Protein AF-A0AAF3J3Y9-F1 (afdb_monomer_lite)

Secondary structure (DSSP, 8-state):
-----HHHHHHHHHHHHHHS-PPPPB-----EEEEEEEEEHHHIIIIIHHHHHHHHHHHTT----SSPPGGGTTPPPP--EEEEEEE-TTSEEEEEEEETTEEEEEEEEEEE-TTS-EEEEETTTEEEEEEEEEEEEPTTSS-EEEEEEEESSSSSTT-SEEEEES-STTHHHHHHHHHHTT-S-SSS-EEE---GGG----S-----PPP-------------------

Sequence (230 aa):
MSNIDPKTATALGSLTEFFNACPSPQYTDISGSWAIIFSSRQLLQTLFQDIDETVDRLMAKQFLSSRKTLGSLFREEARVECATIQVSNDGSFELSYLGDGGPKSIIGRVNVNRDETMTWEFAPTVRTEFTVIYTSQVAEATRRDVVILAQTDSFPKCENVLVLARTRTLYETIYAQLAQSGHNTASNPILSIECQMLLGPNPTQNPIAPNAMGAPMNSPMINPIIRPMP

Structure (mmCIF, N/CA/C/O backbone):
data_AF-A0AAF3J3Y9-F1
#
_entry.id   AF-A0AAF3J3Y9-F1
#
loop_
_atom_site.group_PDB
_atom_site.id
_atom_site.type_symbol
_atom_site.label_atom_id
_atom_site.label_alt_id
_atom_site.label_comp_id
_atom_site.label_asym_id
_atom_site.label_entity_id
_atom_site.label_seq_id
_atom_site.pdbx_PDB_ins_code
_atom_site.Cartn_x
_atom_site.Cartn_y
_atom_site.Cartn_z
_atom_site.occupancy
_atom_site.B_iso_or_equiv
_atom_site.auth_seq_id
_atom_site.auth_comp_id
_atom_site.auth_asym_id
_atom_site.auth_atom_id
_atom_site.pdbx_PDB_model_num
ATOM 1 N N . MET A 1 1 ? -13.633 8.578 -43.772 1.00 39.66 1 MET A N 1
ATOM 2 C CA . MET A 1 1 ? -12.547 8.028 -42.935 1.00 39.66 1 MET A CA 1
ATOM 3 C C . MET A 1 1 ? -11.705 9.199 -42.465 1.00 39.66 1 MET A C 1
ATOM 5 O O . MET A 1 1 ? -11.033 9.815 -43.279 1.00 39.66 1 MET A O 1
ATOM 9 N N . SER A 1 2 ? -11.867 9.598 -41.207 1.00 45.19 2 SER A N 1
ATOM 10 C CA . SER A 1 2 ? -11.205 10.764 -40.615 1.00 45.19 2 SER A CA 1
ATOM 11 C C . SER A 1 2 ? -9.737 10.423 -40.366 1.00 45.19 2 SER A C 1
ATOM 13 O O . SER A 1 2 ? -9.440 9.545 -39.561 1.00 45.19 2 SER A O 1
ATOM 15 N N . ASN A 1 3 ? -8.836 11.074 -41.098 1.00 52.72 3 ASN A N 1
ATOM 16 C CA . ASN A 1 3 ? -7.397 10.889 -40.958 1.00 52.72 3 ASN A CA 1
ATOM 17 C C . ASN A 1 3 ? -6.953 11.673 -39.714 1.00 52.72 3 ASN A C 1
ATOM 19 O O . ASN A 1 3 ? -6.978 12.904 -39.722 1.00 52.72 3 ASN A O 1
ATOM 23 N N . ILE A 1 4 ? -6.680 10.969 -38.616 1.00 64.38 4 ILE A N 1
ATOM 24 C CA . ILE A 1 4 ? -6.221 11.578 -37.363 1.00 64.38 4 ILE A CA 1
ATOM 25 C C . ILE A 1 4 ? -4.825 12.158 -37.619 1.00 64.38 4 ILE A C 1
ATOM 27 O O . ILE A 1 4 ? -3.957 11.459 -38.140 1.00 64.38 4 ILE A O 1
ATOM 31 N N . ASP A 1 5 ? -4.618 13.434 -37.281 1.00 78.06 5 ASP A N 1
ATOM 32 C CA . ASP A 1 5 ? -3.315 14.090 -37.424 1.00 78.06 5 ASP A CA 1
ATOM 33 C C . ASP A 1 5 ? -2.247 13.328 -36.616 1.00 78.06 5 ASP A C 1
ATOM 35 O O . ASP A 1 5 ? -2.520 12.913 -35.484 1.00 78.06 5 ASP A O 1
ATOM 39 N N . PRO A 1 6 ? -1.031 13.132 -37.151 1.00 71.00 6 PRO A N 1
ATOM 40 C CA . PRO A 1 6 ? 0.019 12.369 -36.486 1.00 71.00 6 PRO A CA 1
ATOM 41 C C . PRO A 1 6 ? 0.362 12.878 -35.079 1.00 71.00 6 PRO A C 1
ATOM 43 O O . PRO A 1 6 ? 0.685 12.066 -34.221 1.00 71.00 6 PRO A O 1
ATOM 46 N N . LYS A 1 7 ? 0.227 14.178 -34.776 1.00 70.31 7 LYS A N 1
ATOM 47 C CA . LYS A 1 7 ? 0.432 14.691 -33.408 1.00 70.31 7 LYS A CA 1
ATOM 48 C C . LYS A 1 7 ? -0.689 14.268 -32.471 1.00 70.31 7 LYS A C 1
ATOM 50 O O . LYS A 1 7 ? -0.431 13.966 -31.310 1.00 70.31 7 LYS A O 1
ATOM 55 N N . THR A 1 8 ? -1.923 14.230 -32.966 1.00 70.94 8 THR A N 1
ATOM 56 C CA . THR A 1 8 ? -3.077 13.725 -32.215 1.00 70.94 8 THR A CA 1
ATOM 57 C C . THR A 1 8 ? -2.968 12.219 -32.007 1.00 70.94 8 THR A C 1
ATOM 59 O O . THR A 1 8 ? -3.263 11.751 -30.916 1.00 70.94 8 THR A O 1
ATOM 62 N N . ALA A 1 9 ? -2.482 11.468 -32.997 1.00 67.38 9 ALA A N 1
ATOM 63 C CA . ALA A 1 9 ? -2.214 10.039 -32.857 1.00 67.38 9 ALA A CA 1
ATOM 64 C C . ALA A 1 9 ? -1.112 9.761 -31.819 1.00 67.38 9 ALA A C 1
ATOM 66 O O . ALA A 1 9 ? -1.290 8.889 -30.975 1.00 67.38 9 ALA A O 1
ATOM 67 N N . THR A 1 10 ? -0.025 10.541 -31.814 1.00 66.31 10 THR A N 1
ATOM 68 C CA . THR A 1 10 ? 1.034 10.428 -30.797 1.00 66.31 10 THR A CA 1
ATOM 69 C C . THR A 1 10 ? 0.543 10.843 -29.413 1.00 66.31 10 THR A C 1
ATOM 71 O O . THR A 1 10 ? 0.800 10.136 -28.448 1.00 66.31 10 THR A O 1
ATOM 74 N N . ALA A 1 11 ? -0.210 11.940 -29.295 1.00 67.50 11 ALA A N 1
ATOM 75 C CA . ALA A 1 11 ? -0.771 12.376 -28.016 1.00 67.50 11 ALA A CA 1
ATOM 76 C C . ALA A 1 11 ? -1.778 11.362 -27.457 1.00 67.50 11 ALA A C 1
ATOM 78 O O . ALA A 1 11 ? -1.750 11.071 -26.266 1.00 67.50 11 ALA A O 1
ATOM 79 N N . LEU A 1 12 ? -2.634 10.793 -28.314 1.00 63.31 12 LEU A N 1
ATOM 80 C CA . LEU A 1 12 ? -3.541 9.708 -27.946 1.00 63.31 12 LEU A CA 1
ATOM 81 C C . LEU A 1 12 ? -2.763 8.455 -27.548 1.00 63.31 12 LEU A C 1
ATOM 83 O O . LEU A 1 12 ? -3.120 7.862 -26.543 1.00 63.31 12 LEU A O 1
ATOM 87 N N . GLY A 1 13 ? -1.691 8.117 -28.272 1.00 58.88 13 GLY A N 1
ATOM 88 C CA . GLY A 1 13 ? -0.759 7.036 -27.949 1.00 58.88 13 GLY A CA 1
ATOM 89 C C . GLY A 1 13 ? -0.153 7.187 -26.554 1.00 58.88 13 GLY A C 1
ATOM 90 O O . GLY A 1 13 ? -0.303 6.292 -25.727 1.00 58.88 13 GLY A O 1
ATOM 91 N N . SER A 1 14 ? 0.419 8.355 -26.252 1.00 58.06 14 SER A N 1
ATOM 92 C CA . SER A 1 14 ? 0.983 8.676 -24.935 1.00 58.06 14 SER A CA 1
ATOM 93 C C . SER A 1 14 ? -0.076 8.731 -23.830 1.00 58.06 14 SER A C 1
ATOM 95 O O . SER A 1 14 ? 0.198 8.320 -22.709 1.00 58.06 14 SER A O 1
ATOM 97 N N . LEU A 1 15 ? -1.299 9.184 -24.130 1.00 56.44 15 LEU A N 1
ATOM 98 C CA . LEU A 1 15 ? -2.434 9.087 -23.206 1.00 56.44 15 LEU A CA 1
ATOM 99 C C . LEU A 1 15 ? -2.804 7.623 -22.949 1.00 56.44 15 LEU A C 1
ATOM 101 O O . LEU A 1 15 ? -2.985 7.246 -21.800 1.00 56.44 15 LEU A O 1
ATOM 105 N N . THR A 1 16 ? -2.874 6.770 -23.974 1.00 55.38 16 THR A N 1
ATOM 106 C CA . THR A 1 16 ? -3.128 5.333 -23.784 1.00 55.38 16 THR A CA 1
ATOM 107 C C . THR A 1 16 ? -2.010 4.622 -23.029 1.00 55.38 16 THR A C 1
ATOM 109 O O . THR A 1 16 ? -2.319 3.746 -22.229 1.00 55.38 16 THR A O 1
ATOM 112 N N . GLU A 1 17 ? -0.746 4.993 -23.226 1.00 53.66 17 GLU A N 1
ATOM 113 C CA . GLU A 1 17 ? 0.382 4.483 -22.433 1.00 53.66 17 GLU A CA 1
ATOM 114 C C . GLU A 1 17 ? 0.300 4.963 -20.978 1.00 53.66 17 GLU A C 1
ATOM 116 O O . GLU A 1 17 ? 0.482 4.166 -20.063 1.00 53.66 17 GLU A O 1
ATOM 121 N N . PHE A 1 18 ? -0.092 6.221 -20.752 1.00 55.41 18 PHE A N 1
ATOM 122 C CA . PHE A 1 18 ? -0.384 6.766 -19.423 1.00 55.41 18 PHE A CA 1
ATOM 123 C C . PHE A 1 18 ? -1.568 6.052 -18.740 1.00 55.41 18 PHE A C 1
ATOM 125 O O . PHE A 1 18 ? -1.558 5.847 -17.529 1.00 55.41 18 PHE A O 1
ATOM 132 N N . PHE A 1 19 ? -2.581 5.626 -19.504 1.00 54.06 19 PHE A N 1
ATOM 133 C CA . PHE A 1 19 ? -3.744 4.899 -18.983 1.00 54.06 19 PHE A CA 1
ATOM 134 C C . PHE A 1 19 ? -3.509 3.391 -18.781 1.00 54.06 19 PHE A C 1
ATOM 136 O O . PHE A 1 19 ? -4.213 2.787 -17.971 1.00 54.06 19 PHE A O 1
ATOM 143 N N . ASN A 1 20 ? -2.542 2.781 -19.478 1.00 51.47 20 ASN A N 1
ATOM 144 C CA . ASN A 1 20 ? -2.280 1.331 -19.474 1.00 51.47 20 ASN A CA 1
ATOM 145 C C . ASN A 1 20 ? -0.899 0.956 -18.894 1.00 51.47 20 ASN A C 1
ATOM 147 O O . ASN A 1 20 ? -0.316 -0.049 -19.289 1.00 51.47 20 ASN A O 1
ATOM 151 N N . ALA A 1 21 ? -0.370 1.745 -17.957 1.00 59.44 21 ALA A N 1
ATOM 152 C CA . ALA A 1 21 ? 1.002 1.605 -17.457 1.00 59.44 21 ALA A CA 1
ATOM 153 C C . ALA A 1 21 ? 1.237 0.461 -16.448 1.00 59.44 21 ALA A C 1
ATOM 155 O O . ALA A 1 21 ? 2.376 0.236 -16.042 1.00 59.44 21 ALA A O 1
ATOM 156 N N . CYS A 1 22 ? 0.199 -0.264 -16.012 1.00 71.44 22 CYS A N 1
ATOM 157 C CA . CYS A 1 22 ? 0.416 -1.398 -15.116 1.00 71.44 22 CYS A CA 1
ATOM 158 C C . CYS A 1 22 ? 1.147 -2.521 -15.868 1.00 71.44 22 CYS A C 1
ATOM 160 O O . CYS A 1 22 ? 0.620 -3.001 -16.877 1.00 71.44 22 CYS A O 1
ATOM 162 N N . PRO A 1 23 ? 2.319 -2.987 -15.396 1.00 73.31 23 PRO A N 1
ATOM 163 C CA . PRO A 1 23 ? 2.916 -4.197 -15.942 1.00 73.31 23 PRO A CA 1
ATOM 164 C C . PRO A 1 23 ? 1.954 -5.376 -15.746 1.00 73.31 23 PRO A C 1
ATOM 166 O O . PRO A 1 23 ? 1.069 -5.331 -14.887 1.00 73.31 23 PRO A O 1
ATOM 169 N N . SER A 1 24 ? 2.120 -6.429 -16.556 1.00 75.38 24 SER A N 1
ATOM 170 C CA . SER A 1 24 ? 1.320 -7.649 -16.407 1.00 75.38 24 SER A CA 1
ATOM 171 C C . SER A 1 24 ? 1.364 -8.098 -14.946 1.00 75.38 24 SER A C 1
ATOM 173 O O . SER A 1 24 ? 2.476 -8.227 -14.423 1.00 75.38 24 SER A O 1
ATOM 175 N N . PRO A 1 25 ? 0.205 -8.337 -14.305 1.00 72.94 25 PRO A N 1
ATOM 176 C CA . PRO A 1 25 ? 0.167 -8.830 -12.944 1.00 72.94 25 PRO A CA 1
ATOM 177 C C . PRO A 1 25 ? 1.059 -10.056 -12.804 1.00 72.94 25 PRO A C 1
ATOM 179 O O . PRO A 1 25 ? 1.062 -10.924 -13.679 1.00 72.94 25 PRO A O 1
ATOM 182 N N . GLN A 1 26 ? 1.849 -10.085 -11.739 1.00 73.75 26 GLN A N 1
ATOM 183 C CA . GLN A 1 26 ? 2.607 -11.262 -11.354 1.00 73.75 26 GLN A CA 1
ATOM 184 C C . GLN A 1 26 ? 2.157 -11.654 -9.958 1.00 73.75 26 GLN A C 1
ATOM 186 O O . GLN A 1 26 ? 2.280 -10.868 -9.018 1.00 73.75 26 GLN A O 1
ATOM 191 N N . TYR A 1 27 ? 1.653 -12.872 -9.789 1.00 74.94 27 TYR A N 1
ATOM 192 C CA . TYR A 1 27 ? 1.431 -13.370 -8.440 1.00 74.94 27 TYR A CA 1
ATOM 193 C C . TYR A 1 27 ? 2.742 -13.822 -7.789 1.00 74.94 27 TYR A C 1
ATOM 195 O O . TYR A 1 27 ? 3.567 -14.545 -8.355 1.00 74.94 27 TYR A O 1
ATOM 203 N N . THR A 1 28 ? 2.917 -13.418 -6.536 1.00 79.88 28 THR A N 1
ATOM 204 C CA . THR A 1 28 ? 4.032 -13.824 -5.695 1.00 79.88 28 THR A CA 1
ATOM 205 C C . THR A 1 28 ? 3.497 -14.092 -4.296 1.00 79.88 28 THR A C 1
ATOM 207 O O . THR A 1 28 ? 2.824 -13.243 -3.725 1.00 79.88 28 THR A O 1
ATOM 210 N N . ASP A 1 29 ? 3.772 -15.275 -3.736 1.00 83.38 29 ASP A N 1
ATOM 211 C CA . ASP A 1 29 ? 3.548 -15.522 -2.307 1.00 83.38 29 ASP A CA 1
ATOM 212 C C . ASP A 1 29 ? 4.248 -14.448 -1.444 1.00 83.38 29 ASP A C 1
ATOM 214 O O . ASP A 1 29 ? 5.477 -14.298 -1.479 1.00 83.38 29 ASP A O 1
ATOM 218 N N . ILE A 1 30 ? 3.434 -13.695 -0.704 1.00 87.94 30 ILE A N 1
ATOM 219 C CA . ILE A 1 30 ? 3.832 -12.632 0.227 1.00 87.94 30 ILE A CA 1
ATOM 220 C C . ILE A 1 30 ? 3.673 -13.055 1.695 1.00 87.94 30 ILE A C 1
ATOM 222 O O . ILE A 1 30 ? 3.726 -12.206 2.581 1.00 87.94 30 ILE A O 1
ATOM 226 N N . SER A 1 31 ? 3.485 -14.343 1.987 1.00 91.62 31 SER A N 1
ATOM 227 C CA . SER A 1 31 ? 3.429 -14.849 3.360 1.00 91.62 31 SER A CA 1
ATOM 228 C C . SER A 1 31 ? 4.697 -14.506 4.156 1.00 91.62 31 SER A C 1
ATOM 230 O O . SER A 1 31 ? 5.809 -14.440 3.624 1.00 91.62 31 SER A O 1
ATOM 232 N N . GLY A 1 32 ? 4.547 -14.290 5.461 1.00 91.81 32 GLY A N 1
ATOM 233 C CA . GLY A 1 32 ? 5.622 -13.939 6.389 1.00 91.81 32 GLY A CA 1
ATOM 234 C C . GLY A 1 32 ? 5.647 -12.466 6.801 1.00 91.81 32 GLY A C 1
ATOM 235 O O . GLY A 1 32 ? 4.708 -11.709 6.565 1.00 91.81 32 GLY A O 1
ATOM 236 N N . SER A 1 33 ? 6.734 -12.081 7.469 1.00 92.50 33 SER A N 1
ATOM 237 C CA . SER A 1 33 ? 6.935 -10.735 8.010 1.00 92.50 33 SER A CA 1
ATOM 238 C C . SER A 1 33 ? 7.741 -9.866 7.050 1.00 92.50 33 SER A C 1
ATOM 240 O O . SER A 1 33 ? 8.809 -10.269 6.581 1.00 92.50 33 SER A O 1
ATOM 242 N N . TRP A 1 34 ? 7.250 -8.654 6.819 1.00 93.25 34 TRP A N 1
ATOM 243 C CA . TRP A 1 34 ? 7.832 -7.658 5.931 1.00 93.25 34 TRP A CA 1
ATOM 244 C C . TRP A 1 34 ? 7.928 -6.315 6.643 1.00 93.25 34 TRP A C 1
ATOM 246 O O . TRP A 1 34 ? 6.997 -5.907 7.332 1.00 93.25 34 TRP A O 1
ATOM 256 N N . ALA A 1 35 ? 9.034 -5.606 6.450 1.00 93.00 35 ALA A N 1
ATOM 257 C CA . ALA A 1 35 ? 9.112 -4.184 6.743 1.00 93.00 35 ALA A CA 1
ATOM 258 C C . ALA A 1 35 ? 8.615 -3.401 5.526 1.00 93.00 35 ALA A C 1
ATOM 260 O O . ALA A 1 35 ? 8.988 -3.719 4.394 1.00 93.00 35 ALA A O 1
ATOM 261 N N . ILE A 1 36 ? 7.815 -2.364 5.755 1.00 94.31 36 ILE A N 1
ATOM 262 C CA . ILE A 1 36 ? 7.510 -1.385 4.717 1.00 94.31 36 ILE A CA 1
ATOM 263 C C . ILE A 1 36 ? 8.618 -0.343 4.757 1.00 94.31 36 ILE A C 1
ATOM 265 O O . ILE A 1 36 ? 8.794 0.337 5.765 1.00 94.31 36 ILE A O 1
ATOM 269 N N . ILE A 1 37 ? 9.392 -0.252 3.681 1.00 92.38 37 ILE A N 1
ATOM 270 C CA . ILE A 1 37 ? 10.584 0.607 3.644 1.00 92.38 37 ILE A CA 1
ATOM 271 C C . ILE A 1 37 ? 10.401 1.845 2.773 1.00 92.38 37 ILE A C 1
ATOM 273 O O . ILE A 1 37 ? 11.054 2.857 3.010 1.00 92.38 37 ILE A O 1
ATOM 277 N N . PHE A 1 38 ? 9.496 1.781 1.799 1.00 93.81 38 PHE A N 1
ATOM 278 C CA . PHE A 1 38 ? 9.157 2.903 0.940 1.00 93.81 38 PHE A CA 1
ATOM 279 C C . PHE A 1 38 ? 7.677 2.886 0.577 1.00 93.81 38 PHE A C 1
ATOM 281 O O . PHE A 1 38 ? 7.066 1.820 0.468 1.00 93.81 38 PHE A O 1
ATOM 288 N N . SER A 1 39 ? 7.131 4.073 0.337 1.00 95.50 39 SER A N 1
ATOM 289 C CA . SER A 1 39 ? 5.764 4.267 -0.137 1.00 95.50 39 SER A CA 1
ATOM 290 C C . SER A 1 39 ? 5.672 5.525 -0.998 1.00 95.50 39 SER A C 1
ATOM 292 O O . SER A 1 39 ? 6.391 6.497 -0.757 1.00 95.50 39 SER A O 1
ATOM 294 N N . SER A 1 40 ? 4.786 5.532 -1.992 1.00 95.25 40 SER A N 1
ATOM 295 C CA . SER A 1 40 ? 4.426 6.763 -2.705 1.00 95.25 40 SER A CA 1
ATOM 296 C C . SER A 1 40 ? 3.727 7.749 -1.766 1.00 95.25 40 SER A C 1
ATOM 298 O O . SER A 1 40 ? 2.863 7.358 -0.975 1.00 95.25 40 SER A O 1
ATOM 300 N N . ARG A 1 41 ? 4.027 9.046 -1.898 1.00 94.06 41 ARG A N 1
ATOM 301 C CA . ARG A 1 41 ? 3.356 10.128 -1.153 1.00 94.06 41 ARG A CA 1
ATOM 302 C C . ARG A 1 41 ? 1.832 10.009 -1.177 1.00 94.06 41 ARG A C 1
ATOM 304 O O . ARG A 1 41 ? 1.195 10.069 -0.129 1.00 94.06 41 ARG A O 1
ATOM 311 N N . GLN A 1 42 ? 1.238 9.825 -2.355 1.00 92.56 42 GLN A N 1
ATOM 312 C CA . GLN A 1 42 ? -0.218 9.736 -2.486 1.00 92.56 42 GLN A CA 1
ATOM 313 C C . GLN A 1 42 ? -0.792 8.524 -1.744 1.00 92.56 42 GLN A C 1
ATOM 315 O O . GLN A 1 42 ? -1.890 8.612 -1.197 1.00 92.56 42 GLN A O 1
ATOM 320 N N . LEU A 1 43 ? -0.056 7.410 -1.661 1.00 93.56 43 LEU A N 1
ATOM 321 C CA . LEU A 1 43 ? -0.483 6.240 -0.892 1.00 93.56 43 LEU A CA 1
ATOM 322 C C . LEU A 1 43 ? -0.504 6.543 0.615 1.00 93.56 43 LEU A C 1
ATOM 324 O O . LEU A 1 43 ? -1.425 6.119 1.312 1.00 93.56 43 LEU A O 1
ATOM 328 N N . LEU A 1 44 ? 0.459 7.331 1.109 1.00 94.06 44 LEU A N 1
ATOM 329 C CA . LEU A 1 44 ? 0.457 7.820 2.494 1.00 94.06 44 LEU A CA 1
ATOM 330 C C . LEU A 1 44 ? -0.687 8.811 2.766 1.00 94.06 44 LEU A C 1
ATOM 332 O O . LEU A 1 44 ? -1.289 8.772 3.835 1.00 94.06 44 LEU A O 1
ATOM 336 N N . GLN A 1 45 ? -1.013 9.678 1.804 1.00 91.50 45 GLN A N 1
ATOM 337 C CA . GLN A 1 45 ? -2.103 10.662 1.913 1.00 91.50 45 GLN A CA 1
ATOM 338 C C . GLN A 1 45 ? -3.503 10.051 1.799 1.00 91.50 45 GLN A C 1
ATOM 340 O O . GLN A 1 45 ? -4.474 10.668 2.225 1.00 91.50 45 GLN A O 1
ATOM 345 N N . THR A 1 46 ? -3.624 8.865 1.202 1.00 90.19 46 THR A N 1
ATOM 346 C CA . THR A 1 46 ? -4.918 8.223 0.941 1.00 90.19 46 THR A CA 1
ATOM 347 C C . THR A 1 46 ? -5.093 6.975 1.795 1.00 90.19 46 THR A C 1
ATOM 349 O O . THR A 1 46 ? -5.779 7.020 2.811 1.00 90.19 46 THR A O 1
ATOM 352 N N . LEU A 1 47 ? -4.448 5.867 1.425 1.00 92.00 47 LEU A N 1
ATOM 353 C CA . LEU A 1 47 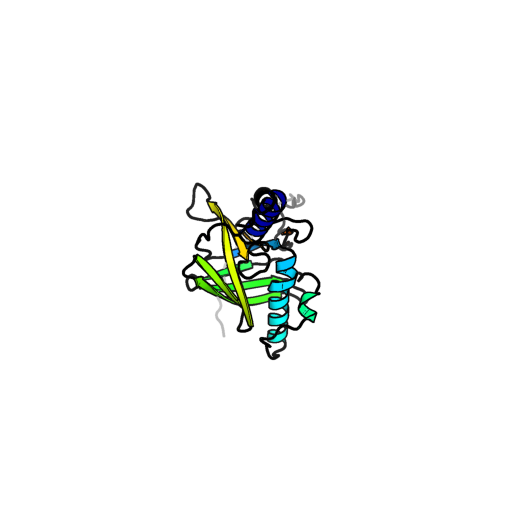? -4.618 4.575 2.082 1.00 92.00 47 LEU A CA 1
ATOM 354 C C . LEU A 1 47 ? -4.207 4.618 3.557 1.00 92.00 47 LEU A C 1
ATOM 356 O O . LEU A 1 47 ? -4.975 4.179 4.408 1.00 92.00 47 LEU A O 1
ATOM 360 N N . PHE A 1 48 ? -3.022 5.146 3.877 1.00 93.06 48 PHE A N 1
ATOM 361 C CA . PHE A 1 48 ? -2.576 5.180 5.273 1.00 93.06 48 PHE A CA 1
ATOM 362 C C . PHE A 1 48 ? -3.377 6.167 6.118 1.00 93.06 48 PHE A C 1
ATOM 364 O O . PHE A 1 48 ? -3.668 5.843 7.259 1.00 93.06 48 PHE A O 1
ATOM 371 N N . GLN A 1 49 ? -3.807 7.307 5.569 1.00 90.25 49 GLN A N 1
ATOM 372 C CA . GLN A 1 49 ? -4.746 8.208 6.253 1.00 90.25 49 GLN A CA 1
ATOM 373 C C . GLN A 1 49 ? -6.085 7.518 6.560 1.00 90.25 49 GLN A C 1
ATOM 375 O O . GLN A 1 49 ? -6.613 7.649 7.664 1.00 90.25 49 GLN A O 1
ATOM 380 N N . ASP A 1 50 ? -6.623 6.745 5.612 1.00 88.81 50 ASP A N 1
ATOM 381 C CA . ASP A 1 50 ? -7.859 5.982 5.819 1.00 88.81 50 ASP A CA 1
ATOM 382 C C . ASP A 1 50 ? -7.680 4.895 6.895 1.00 88.81 50 ASP A C 1
ATOM 384 O O . ASP A 1 50 ? -8.576 4.674 7.717 1.00 88.81 50 ASP A O 1
ATOM 388 N N . ILE A 1 51 ? -6.525 4.221 6.910 1.00 92.19 51 ILE A N 1
ATOM 389 C CA . ILE A 1 51 ? -6.164 3.247 7.948 1.00 92.19 51 ILE A CA 1
ATOM 390 C C . ILE A 1 51 ? -6.045 3.941 9.307 1.00 92.19 51 ILE A C 1
ATOM 392 O O . ILE A 1 51 ? -6.619 3.456 10.279 1.00 92.19 51 ILE A O 1
ATOM 396 N N . ASP A 1 52 ? -5.370 5.086 9.365 1.00 91.00 52 ASP A N 1
ATOM 397 C CA . ASP A 1 52 ? -5.133 5.843 10.590 1.00 91.00 52 ASP A CA 1
ATOM 398 C C . ASP A 1 52 ? -6.442 6.307 11.234 1.00 91.00 52 ASP A C 1
ATOM 400 O O . ASP A 1 52 ? -6.711 6.017 12.401 1.00 91.00 52 ASP A O 1
ATOM 404 N N . GLU A 1 53 ? -7.329 6.904 10.433 1.00 88.75 53 GLU A N 1
ATOM 405 C CA . GLU A 1 53 ? -8.664 7.299 10.878 1.00 88.75 53 GLU A CA 1
ATOM 406 C C . GLU A 1 53 ? -9.496 6.084 11.322 1.00 88.75 53 GLU A C 1
ATOM 408 O O . GLU A 1 53 ? -10.260 6.164 12.290 1.00 88.75 53 GLU A O 1
ATOM 413 N N . THR A 1 54 ? -9.357 4.947 10.635 1.00 90.31 54 THR A N 1
ATOM 414 C CA . THR A 1 54 ? -10.050 3.707 11.007 1.00 90.31 54 THR A CA 1
ATOM 415 C C . THR A 1 54 ? -9.565 3.194 12.361 1.00 90.31 54 THR A C 1
ATOM 417 O O . THR A 1 54 ? -10.396 2.868 13.212 1.00 90.31 54 THR A O 1
ATOM 420 N N . VAL A 1 55 ? -8.251 3.158 12.594 1.00 91.31 55 VAL A N 1
ATOM 421 C CA . VAL A 1 55 ? -7.663 2.754 13.879 1.00 91.31 55 VAL A CA 1
ATOM 422 C C . VAL A 1 55 ? -8.128 3.688 14.993 1.00 91.31 55 VAL A C 1
ATOM 424 O O . VAL A 1 55 ? -8.641 3.208 16.004 1.00 91.31 55 VAL A O 1
ATOM 427 N N . ASP A 1 56 ? -8.054 5.004 14.796 1.00 89.69 56 ASP A N 1
ATOM 428 C CA . ASP A 1 56 ? -8.437 5.986 15.815 1.00 89.69 56 ASP A CA 1
ATOM 429 C C . ASP A 1 56 ? -9.918 5.876 16.192 1.00 89.69 56 ASP A C 1
ATOM 431 O O . ASP A 1 56 ? -10.277 5.868 17.375 1.00 89.69 56 ASP A O 1
ATOM 435 N N . ARG A 1 57 ? -10.801 5.714 15.199 1.00 89.62 57 ARG A N 1
ATOM 436 C CA . ARG A 1 57 ? -12.233 5.483 15.439 1.00 89.62 57 ARG A CA 1
ATOM 437 C C . ARG A 1 57 ? -12.477 4.173 16.181 1.00 89.62 57 ARG A C 1
ATOM 439 O O . ARG A 1 57 ? -13.293 4.155 17.102 1.00 89.62 57 ARG A O 1
ATOM 446 N N . LEU A 1 58 ? -11.782 3.094 15.815 1.00 89.81 58 LEU A N 1
ATOM 447 C CA . LEU A 1 58 ? -11.888 1.803 16.502 1.00 89.81 58 LEU A CA 1
ATOM 448 C C . LEU A 1 58 ? -11.432 1.908 17.963 1.00 89.81 58 LEU A C 1
ATOM 450 O O . LEU A 1 58 ? -12.145 1.448 18.858 1.00 89.81 58 LEU A O 1
ATOM 454 N N . MET A 1 59 ? -10.303 2.570 18.223 1.00 89.00 59 MET A N 1
ATOM 455 C CA . MET A 1 59 ? -9.794 2.812 19.577 1.00 89.00 59 MET A CA 1
ATOM 456 C C . MET A 1 59 ? -10.765 3.662 20.407 1.00 89.00 59 MET A C 1
ATOM 458 O O . MET A 1 59 ? -11.018 3.358 21.574 1.00 89.00 59 MET A O 1
ATOM 462 N N . ALA A 1 60 ? -11.378 4.674 19.791 1.00 90.75 60 ALA A N 1
ATOM 463 C CA . ALA A 1 60 ? -12.405 5.510 20.406 1.00 90.75 60 ALA A CA 1
ATOM 464 C C . ALA A 1 60 ? -13.794 4.839 20.494 1.00 90.75 60 ALA A C 1
ATOM 466 O O . ALA A 1 60 ? -14.738 5.462 20.984 1.00 90.75 60 ALA A O 1
ATOM 467 N N . LYS A 1 61 ? -13.942 3.585 20.034 1.00 90.62 61 LYS A N 1
ATOM 468 C CA . LYS A 1 61 ? -15.215 2.838 19.958 1.00 90.62 61 LYS A CA 1
ATOM 469 C C . LYS A 1 61 ? -16.307 3.581 19.179 1.00 90.62 61 LYS A C 1
ATOM 471 O O . LYS A 1 61 ? -17.491 3.505 19.508 1.00 90.62 61 LYS A O 1
ATOM 476 N N . GLN A 1 62 ? -15.905 4.318 18.153 1.00 87.75 62 GLN A N 1
ATOM 477 C CA . GLN A 1 62 ? -16.793 5.066 17.277 1.00 87.75 62 GLN A CA 1
ATOM 478 C C . GLN A 1 62 ? -17.257 4.218 16.092 1.00 87.75 62 GLN A C 1
ATOM 480 O O . GLN A 1 62 ? -16.637 3.229 15.707 1.00 87.75 62 GLN A O 1
ATOM 485 N N . PHE A 1 63 ? -18.365 4.639 15.486 1.00 83.50 63 PHE A N 1
ATOM 486 C CA . PHE A 1 63 ? -18.874 4.010 14.277 1.00 83.50 63 PHE A CA 1
ATOM 487 C C . PHE A 1 63 ? -17.933 4.254 13.088 1.00 83.50 63 PHE A C 1
ATOM 489 O O . PHE A 1 63 ? -17.510 5.387 12.821 1.00 83.50 63 PHE A O 1
ATOM 496 N N . LEU A 1 64 ? -17.659 3.184 12.342 1.00 82.94 64 LEU A N 1
ATOM 497 C CA . LEU A 1 64 ? -16.926 3.239 11.086 1.00 82.94 64 LEU A CA 1
ATOM 498 C C . LEU A 1 64 ? -17.896 3.530 9.938 1.00 82.94 64 LEU A C 1
ATOM 500 O O . LEU A 1 64 ? -18.755 2.716 9.606 1.00 82.94 64 LEU A O 1
ATOM 504 N N . SER A 1 65 ? -17.768 4.709 9.331 1.00 72.38 65 SER A N 1
ATOM 505 C CA . SER A 1 65 ? -18.529 5.063 8.131 1.00 72.38 65 SER A CA 1
ATOM 506 C C . SER A 1 65 ? -17.846 4.493 6.894 1.00 72.38 65 SER A C 1
ATOM 508 O O . SER A 1 65 ? -16.664 4.733 6.676 1.00 72.38 65 SER A O 1
ATOM 510 N N . SER A 1 66 ? -18.604 3.823 6.026 1.00 66.44 66 SER A N 1
ATOM 511 C CA . SER A 1 66 ? -18.126 3.393 4.702 1.00 66.44 66 SER A CA 1
ATOM 512 C C . SER A 1 66 ? -17.977 4.561 3.715 1.00 66.44 66 SER A C 1
ATOM 514 O O . SER A 1 66 ? -17.411 4.400 2.638 1.00 66.44 66 SER A O 1
ATOM 516 N N . ARG A 1 67 ? -18.543 5.735 4.033 1.00 65.12 67 ARG A N 1
ATOM 517 C CA . ARG A 1 67 ? -18.480 6.925 3.176 1.00 65.12 67 ARG A CA 1
ATOM 518 C C . ARG A 1 67 ? -17.313 7.809 3.591 1.00 65.12 67 ARG A C 1
ATOM 520 O O . ARG A 1 67 ? -17.318 8.336 4.705 1.00 65.12 67 ARG A O 1
ATOM 527 N N . LYS A 1 68 ? -16.377 8.007 2.660 1.00 62.38 68 LYS A N 1
ATOM 528 C CA . LYS A 1 68 ? -15.298 8.994 2.766 1.00 62.38 68 LYS A CA 1
ATOM 529 C C . LYS A 1 68 ? -15.881 10.405 2.726 1.00 62.38 68 LYS A C 1
ATOM 531 O O . LYS A 1 68 ? -16.835 10.673 1.993 1.00 62.38 68 LYS A O 1
ATOM 536 N N . THR A 1 69 ? -15.310 11.314 3.507 1.00 56.97 69 THR A N 1
ATOM 537 C CA . THR A 1 69 ? -15.644 12.740 3.416 1.00 56.97 69 THR A CA 1
ATOM 538 C C . THR A 1 69 ? -14.648 13.417 2.480 1.00 56.97 69 THR A C 1
ATOM 540 O O . THR A 1 69 ? -13.470 13.094 2.517 1.00 56.97 69 THR A O 1
ATOM 543 N N . LEU A 1 70 ? -15.086 14.366 1.645 1.00 56.84 70 LEU A N 1
ATOM 544 C CA . LEU A 1 70 ? -14.192 15.084 0.715 1.00 56.84 70 LEU A CA 1
ATOM 545 C C . LEU A 1 70 ? -13.023 15.788 1.433 1.00 56.84 70 LEU A C 1
ATOM 547 O O . LEU A 1 70 ? -11.972 15.994 0.840 1.00 56.84 70 LEU A O 1
ATOM 551 N N . GLY A 1 71 ? -13.188 16.118 2.719 1.00 54.25 71 GLY A N 1
ATOM 552 C CA . GLY A 1 71 ? -12.128 16.671 3.561 1.00 54.25 71 GLY A CA 1
ATOM 553 C C . GLY A 1 71 ? -10.988 15.696 3.882 1.00 54.25 71 GLY A C 1
ATOM 554 O O . GLY A 1 71 ? -9.939 16.156 4.319 1.00 54.25 71 GLY A O 1
ATOM 555 N N . SER A 1 72 ? -11.143 14.384 3.655 1.00 54.12 72 SER A N 1
ATOM 556 C CA . SER A 1 72 ? -10.025 13.434 3.761 1.00 54.12 72 SER A CA 1
ATOM 557 C C . SER A 1 72 ? -9.080 13.492 2.555 1.00 54.12 72 SER A C 1
ATOM 559 O O . SER A 1 72 ? -7.948 13.044 2.665 1.00 54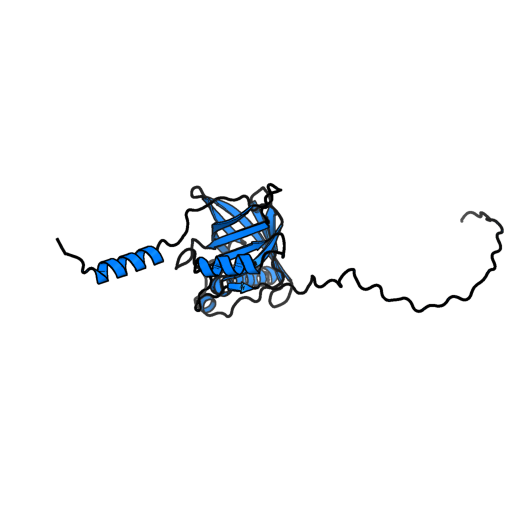.12 72 SER A O 1
ATOM 561 N N . LEU A 1 73 ? -9.501 14.092 1.431 1.00 55.47 73 LEU A N 1
ATOM 562 C CA . LEU A 1 73 ? -8.711 14.158 0.192 1.00 55.47 73 LEU A CA 1
ATOM 563 C C . LEU A 1 73 ? -7.621 15.242 0.197 1.00 55.47 73 LEU A C 1
ATOM 565 O O . LEU A 1 73 ? -6.747 15.221 -0.661 1.00 55.47 73 LEU A O 1
ATOM 569 N N . PHE A 1 74 ? -7.679 16.192 1.135 1.00 64.06 74 PHE A N 1
ATOM 570 C CA . PHE A 1 74 ? -6.735 17.315 1.239 1.00 64.06 74 PHE A CA 1
ATOM 571 C C . PHE A 1 74 ? -5.913 17.274 2.534 1.00 64.06 74 PHE A C 1
ATOM 573 O O . PHE A 1 74 ? -5.488 18.315 3.033 1.00 64.06 74 PHE A O 1
ATOM 580 N N . ARG A 1 75 ? -5.743 16.087 3.120 1.00 68.31 75 ARG A N 1
ATOM 581 C CA . ARG A 1 75 ? -4.972 15.916 4.353 1.00 68.31 75 ARG A CA 1
ATOM 582 C C . ARG A 1 75 ? -3.479 15.823 4.067 1.00 68.31 75 ARG A C 1
ATOM 584 O O . ARG A 1 75 ? -3.054 15.441 2.978 1.00 68.31 75 ARG A O 1
ATOM 591 N N . GLU A 1 76 ? -2.697 16.185 5.077 1.00 79.94 76 GLU A N 1
ATOM 592 C CA . GLU A 1 76 ? -1.262 15.924 5.086 1.00 79.94 76 GLU A CA 1
ATOM 593 C C . GLU A 1 76 ? -0.988 14.412 5.021 1.00 79.94 76 GLU A C 1
ATOM 595 O O . GLU A 1 76 ? -1.861 13.577 5.270 1.00 79.94 76 GLU A O 1
ATOM 600 N N . GLU A 1 77 ? 0.232 14.052 4.635 1.00 84.31 77 GLU A N 1
ATOM 601 C CA . GLU A 1 77 ? 0.681 12.659 4.604 1.00 84.31 77 GLU A CA 1
ATOM 602 C C . GLU A 1 77 ? 0.506 12.021 5.987 1.00 84.31 77 GLU A C 1
ATOM 604 O O . GLU A 1 77 ? 0.823 12.645 6.998 1.00 84.31 77 GLU A O 1
ATOM 609 N N . ALA A 1 78 ? -0.002 10.786 6.051 1.00 88.25 78 ALA A N 1
ATOM 610 C CA . ALA A 1 78 ? 0.005 10.059 7.315 1.00 88.25 78 ALA A CA 1
ATOM 611 C C . ALA A 1 78 ? 1.452 9.892 7.785 1.00 88.25 78 ALA A C 1
ATOM 613 O O . ALA A 1 78 ? 2.300 9.392 7.035 1.00 88.25 78 ALA A O 1
ATOM 614 N N . ARG A 1 79 ? 1.735 10.286 9.029 1.00 91.31 79 ARG A N 1
ATOM 615 C CA . ARG A 1 79 ? 3.027 10.003 9.641 1.00 91.31 79 ARG A CA 1
ATOM 616 C C . ARG A 1 79 ? 3.086 8.519 9.972 1.00 91.31 79 ARG A C 1
ATOM 618 O O . ARG A 1 79 ? 2.317 8.030 10.793 1.00 91.31 79 ARG A O 1
ATOM 625 N N . VAL A 1 80 ? 3.991 7.809 9.310 1.00 93.94 80 VAL A N 1
ATOM 626 C CA . VAL A 1 80 ? 4.154 6.361 9.440 1.00 93.94 80 VAL A CA 1
ATOM 627 C C . VAL A 1 80 ? 5.632 6.064 9.643 1.00 93.94 80 VAL A C 1
ATOM 629 O O . VAL A 1 80 ? 6.458 6.380 8.792 1.00 93.94 80 VAL A O 1
ATOM 632 N N . GLU A 1 81 ? 5.964 5.437 10.766 1.00 94.62 81 GLU A N 1
ATOM 633 C CA . GLU A 1 81 ? 7.318 5.008 11.119 1.00 94.62 81 GLU A CA 1
ATOM 634 C C . GLU A 1 81 ? 7.305 3.535 11.551 1.00 94.62 81 GLU A C 1
ATOM 636 O O . GLU A 1 81 ? 6.300 3.025 12.045 1.00 94.62 81 GLU A O 1
ATOM 641 N N . CYS A 1 82 ? 8.422 2.822 11.380 1.00 93.00 82 CYS A N 1
ATOM 642 C CA . CYS A 1 82 ? 8.559 1.413 11.786 1.00 93.00 82 CYS A CA 1
ATOM 643 C C . CYS A 1 82 ? 7.432 0.483 11.298 1.00 93.00 82 CYS A C 1
ATOM 645 O O . CYS A 1 82 ? 7.065 -0.459 12.000 1.00 93.00 82 CYS A O 1
ATOM 647 N N . ALA A 1 83 ? 6.897 0.729 10.100 1.00 95.62 83 ALA A N 1
ATOM 648 C CA . ALA A 1 83 ? 5.780 -0.048 9.592 1.00 95.62 83 ALA A CA 1
ATOM 649 C C . ALA A 1 83 ? 6.184 -1.476 9.200 1.00 95.62 83 ALA A C 1
ATOM 651 O O . ALA A 1 83 ? 7.174 -1.703 8.496 1.00 95.62 83 ALA A O 1
ATOM 652 N N . THR A 1 84 ? 5.384 -2.444 9.630 1.00 95.62 84 THR A N 1
ATOM 653 C CA . THR A 1 84 ? 5.538 -3.864 9.335 1.00 95.62 84 THR A CA 1
ATOM 654 C C . THR A 1 84 ? 4.211 -4.471 8.910 1.00 95.62 84 THR A C 1
ATOM 656 O O . THR A 1 84 ? 3.145 -4.066 9.365 1.00 95.62 84 THR A O 1
ATOM 659 N N . ILE A 1 85 ? 4.283 -5.463 8.027 1.00 95.94 85 ILE A N 1
ATOM 660 C CA . ILE A 1 85 ? 3.146 -6.295 7.643 1.00 95.94 85 ILE A CA 1
ATOM 661 C C . ILE A 1 85 ? 3.517 -7.746 7.913 1.00 95.94 85 ILE A C 1
ATOM 663 O O . ILE A 1 85 ? 4.536 -8.236 7.424 1.00 95.94 85 ILE A O 1
ATOM 667 N N . GLN A 1 86 ? 2.681 -8.443 8.670 1.00 96.25 86 GLN A N 1
ATOM 668 C CA . GLN A 1 86 ? 2.791 -9.877 8.887 1.00 96.25 86 GLN A CA 1
ATOM 669 C C . GLN A 1 86 ? 1.619 -10.577 8.211 1.00 96.25 86 GLN A C 1
ATOM 671 O O . GLN A 1 86 ? 0.484 -10.419 8.643 1.00 96.25 86 GLN A O 1
ATOM 676 N N . VAL A 1 87 ? 1.898 -11.350 7.160 1.00 95.31 87 VAL A N 1
ATOM 677 C CA . VAL A 1 87 ? 0.891 -12.090 6.388 1.00 95.31 87 VAL A CA 1
ATOM 678 C C . VAL A 1 87 ? 0.963 -13.576 6.733 1.00 95.31 87 VAL A C 1
ATOM 680 O O . VAL A 1 87 ? 2.021 -14.200 6.648 1.00 95.31 87 VAL A O 1
ATOM 683 N N . SER A 1 88 ? -0.165 -14.157 7.110 1.00 94.62 88 SER A N 1
ATOM 684 C CA . SER A 1 88 ? -0.325 -15.586 7.374 1.00 94.62 88 SER A CA 1
ATOM 685 C C . SER A 1 88 ? -0.654 -16.359 6.092 1.00 94.62 88 SER A C 1
ATOM 687 O O . SER A 1 88 ? -1.125 -15.800 5.104 1.00 94.62 88 SER A O 1
ATOM 689 N N . ASN A 1 89 ? -0.472 -17.681 6.119 1.00 91.94 89 ASN A N 1
ATOM 690 C CA . ASN A 1 89 ? -0.755 -18.552 4.967 1.00 91.94 89 ASN A CA 1
ATOM 691 C C . ASN A 1 89 ? -2.244 -18.606 4.573 1.00 91.94 89 ASN A C 1
ATOM 693 O O . ASN A 1 89 ? -2.566 -19.003 3.459 1.00 91.94 89 ASN A O 1
ATOM 697 N N . ASP A 1 90 ? -3.152 -18.240 5.480 1.00 91.94 90 ASP A N 1
ATOM 698 C CA . ASP A 1 90 ? -4.597 -18.170 5.234 1.00 91.94 90 ASP A CA 1
ATOM 699 C C . ASP A 1 90 ? -5.048 -16.812 4.658 1.00 91.94 90 ASP A C 1
ATOM 701 O O . ASP A 1 90 ? -6.245 -16.566 4.510 1.00 91.94 90 ASP A O 1
ATOM 705 N N . GLY A 1 91 ? -4.097 -15.921 4.360 1.00 91.25 91 GLY A N 1
ATOM 706 C CA . GLY A 1 91 ? -4.351 -14.577 3.850 1.00 91.25 91 GLY A CA 1
ATOM 707 C C . GLY A 1 91 ? -4.728 -13.559 4.926 1.00 91.25 91 GLY A C 1
ATOM 708 O O . GLY A 1 91 ? -4.906 -12.389 4.597 1.00 91.25 91 GLY A O 1
ATOM 709 N N . SER A 1 92 ? -4.841 -13.940 6.204 1.00 95.19 92 SER A N 1
ATOM 710 C CA . SER A 1 92 ? -4.939 -12.947 7.281 1.00 95.19 92 SER A CA 1
ATOM 711 C C . SER A 1 92 ? -3.637 -12.152 7.382 1.00 95.19 92 SER A C 1
ATOM 713 O O . SER A 1 92 ? -2.554 -12.698 7.169 1.00 95.19 92 SER A O 1
ATOM 715 N N . PHE A 1 93 ? -3.722 -10.860 7.691 1.00 95.62 93 PHE A N 1
ATOM 716 C CA . PHE A 1 93 ? -2.527 -10.062 7.941 1.00 95.62 93 PHE A CA 1
ATOM 717 C C . PHE A 1 93 ? -2.718 -9.067 9.078 1.00 95.62 93 PHE A C 1
ATOM 719 O O . PHE A 1 93 ? -3.835 -8.641 9.363 1.00 95.62 93 PHE A O 1
ATOM 726 N N . GLU A 1 94 ? -1.608 -8.668 9.685 1.00 96.44 94 GLU A N 1
ATOM 727 C CA . GLU A 1 94 ? -1.521 -7.542 10.609 1.00 96.44 94 GLU A CA 1
ATOM 728 C C . GLU A 1 94 ? -0.598 -6.480 10.007 1.00 96.44 94 GLU A C 1
ATOM 730 O O . GLU A 1 94 ? 0.522 -6.792 9.600 1.00 96.44 94 GLU A O 1
ATOM 735 N N . LEU A 1 95 ? -1.077 -5.239 9.930 1.00 96.94 95 LEU A N 1
ATOM 736 C CA . LEU A 1 95 ? -0.274 -4.055 9.643 1.00 96.94 95 LEU A CA 1
ATOM 737 C C . LEU A 1 95 ? -0.049 -3.312 10.958 1.00 96.94 95 LEU A C 1
ATOM 739 O O . LEU A 1 95 ? -1.017 -2.864 11.569 1.00 96.94 95 LEU A O 1
ATOM 743 N N . SER A 1 96 ? 1.211 -3.117 11.331 1.00 96.44 96 SER A N 1
ATOM 744 C CA . SER A 1 96 ? 1.612 -2.420 12.554 1.00 96.44 96 SER A CA 1
ATOM 745 C C . SER A 1 96 ? 2.581 -1.298 12.226 1.00 96.44 96 SER A C 1
ATOM 747 O O . SER A 1 96 ? 3.475 -1.479 11.408 1.00 96.44 96 SER A O 1
ATOM 749 N N . TYR A 1 97 ? 2.416 -0.130 12.838 1.00 96.19 97 TYR A N 1
ATOM 750 C CA . TYR A 1 97 ? 3.277 1.031 12.612 1.00 96.19 97 TYR A CA 1
ATOM 751 C C . TYR A 1 97 ? 3.228 1.998 13.799 1.00 96.19 97 TYR A C 1
ATOM 753 O O . TYR A 1 97 ? 2.364 1.912 14.671 1.00 96.19 97 TYR A O 1
ATOM 761 N N . LEU A 1 98 ? 4.174 2.926 13.853 1.00 95.25 98 LEU A N 1
ATOM 762 C CA . LEU A 1 98 ? 4.127 4.082 14.738 1.00 95.25 98 LEU A CA 1
ATOM 763 C C . LEU A 1 98 ? 3.518 5.241 13.956 1.00 95.25 98 LEU A C 1
ATOM 765 O O . LEU A 1 98 ? 4.064 5.642 12.927 1.00 95.25 98 LEU A O 1
ATOM 769 N N . GLY A 1 99 ? 2.382 5.741 14.431 1.00 91.69 99 GLY A N 1
ATOM 770 C CA . GLY A 1 99 ? 1.719 6.909 13.870 1.00 91.69 99 GLY A CA 1
ATOM 771 C C . GLY A 1 99 ? 1.640 8.054 14.869 1.00 91.69 99 GLY A C 1
ATOM 772 O O . GLY A 1 99 ? 2.187 7.994 15.977 1.00 91.69 99 GLY A O 1
ATOM 773 N N . ASP A 1 100 ? 0.908 9.097 14.494 1.00 85.44 100 ASP A N 1
ATOM 774 C CA . ASP A 1 100 ? 0.589 10.175 15.420 1.00 85.44 100 ASP A CA 1
ATOM 775 C C . ASP A 1 100 ? -0.263 9.638 16.578 1.00 85.44 100 ASP A C 1
ATOM 777 O O . ASP A 1 100 ? -1.251 8.930 16.387 1.00 85.44 100 ASP A O 1
ATOM 781 N N . GLY A 1 101 ? 0.147 9.944 17.809 1.00 83.75 101 GLY A N 1
ATOM 782 C CA . GLY A 1 101 ? -0.516 9.444 19.017 1.00 83.75 101 GLY A CA 1
ATOM 783 C C . GLY A 1 101 ? -0.025 8.079 19.517 1.00 83.75 101 GLY A C 1
ATOM 784 O O . GLY A 1 101 ? -0.434 7.674 20.605 1.00 83.75 101 GLY A O 1
ATOM 785 N N . GLY A 1 102 ? 0.893 7.409 18.807 1.00 90.75 102 GLY A N 1
ATOM 786 C CA . GLY A 1 102 ? 1.598 6.223 19.302 1.00 90.75 102 GLY A CA 1
ATOM 787 C C . GLY A 1 102 ? 1.527 5.000 18.379 1.00 90.75 102 GLY A C 1
ATOM 788 O O . GLY A 1 102 ? 1.276 5.130 17.181 1.00 90.75 102 GLY A O 1
ATOM 789 N N . PRO A 1 103 ? 1.796 3.795 18.918 1.00 94.19 103 PRO A N 1
ATOM 790 C CA . PRO A 1 103 ? 1.718 2.551 18.159 1.00 94.19 103 PRO A CA 1
ATOM 791 C C . PRO A 1 103 ? 0.291 2.255 17.695 1.00 94.19 103 PRO A C 1
ATOM 793 O O . PRO A 1 103 ? -0.647 2.289 18.493 1.00 94.19 103 PRO A O 1
ATOM 796 N N . LYS A 1 104 ? 0.150 1.909 16.417 1.00 94.88 104 LYS A N 1
ATOM 797 C CA . LYS A 1 104 ? -1.107 1.557 15.758 1.00 94.88 104 LYS A CA 1
ATOM 798 C C . LYS A 1 104 ? -0.972 0.187 15.098 1.00 94.88 104 LYS A C 1
ATOM 800 O O . LYS A 1 104 ? 0.092 -0.170 14.594 1.00 94.88 104 LYS A O 1
ATOM 805 N N . SER A 1 105 ? -2.049 -0.590 15.131 1.00 95.12 105 SER A N 1
ATOM 806 C CA . SER A 1 105 ? -2.134 -1.885 14.457 1.00 95.12 105 SER A CA 1
ATOM 807 C C . SER A 1 105 ? -3.550 -2.115 13.942 1.00 95.12 105 SER A C 1
ATOM 809 O O . SER A 1 105 ? -4.531 -1.719 14.580 1.00 95.12 105 SER A O 1
ATOM 811 N N . ILE A 1 106 ? -3.651 -2.742 12.774 1.00 94.75 106 ILE A N 1
ATOM 812 C CA . ILE A 1 106 ? -4.909 -3.147 12.162 1.00 94.75 106 ILE A CA 1
ATOM 813 C C . ILE A 1 106 ? -4.760 -4.529 11.529 1.00 94.75 106 ILE A C 1
ATOM 815 O O . ILE A 1 106 ? -3.767 -4.837 10.872 1.00 94.75 106 ILE A O 1
ATOM 819 N N . ILE A 1 107 ? -5.781 -5.360 11.716 1.00 94.25 107 ILE A N 1
ATOM 820 C CA . ILE A 1 107 ? -5.856 -6.693 11.119 1.00 94.25 107 ILE A CA 1
ATOM 821 C C . ILE A 1 107 ? -6.759 -6.631 9.891 1.00 94.25 107 ILE A C 1
ATOM 823 O O . ILE A 1 107 ? -7.794 -5.955 9.882 1.00 94.25 107 ILE A O 1
ATOM 827 N N . GLY A 1 108 ? -6.366 -7.365 8.861 1.00 94.56 108 GLY A N 1
ATOM 828 C CA . GLY A 1 108 ? -7.084 -7.445 7.607 1.00 94.56 108 GLY A CA 1
ATOM 829 C C . GLY A 1 108 ? -6.985 -8.814 6.950 1.00 94.56 108 GLY A C 1
ATOM 830 O O . GLY A 1 108 ? -6.523 -9.796 7.542 1.00 94.56 108 GLY A O 1
ATOM 831 N N . ARG A 1 109 ? -7.440 -8.871 5.700 1.00 95.44 109 ARG A N 1
ATOM 832 C CA . ARG A 1 109 ? -7.321 -10.048 4.840 1.00 95.44 109 ARG A CA 1
ATOM 833 C C . ARG A 1 109 ? -6.841 -9.655 3.448 1.00 95.44 109 ARG A C 1
ATOM 835 O O . ARG A 1 109 ? -7.295 -8.660 2.890 1.00 95.44 109 ARG A O 1
ATOM 842 N N . VAL A 1 110 ? -5.943 -10.461 2.897 1.00 94.44 110 VAL A N 1
ATOM 843 C CA . VAL A 1 110 ? -5.532 -10.425 1.496 1.00 94.44 110 VAL A CA 1
ATOM 844 C C . VAL A 1 110 ? -6.215 -11.571 0.762 1.00 94.44 110 VAL A C 1
ATOM 846 O O . VAL A 1 110 ? -6.094 -12.729 1.159 1.00 94.44 110 VAL A O 1
ATOM 849 N N . ASN A 1 111 ? -6.909 -11.251 -0.326 1.00 93.31 111 ASN A N 1
ATOM 850 C CA . ASN A 1 111 ? -7.484 -12.231 -1.240 1.00 93.31 111 ASN A CA 1
ATOM 851 C C . ASN A 1 111 ? -6.806 -12.102 -2.604 1.00 93.31 111 ASN A C 1
ATOM 853 O O . ASN A 1 111 ? -6.703 -11.002 -3.143 1.00 93.31 111 ASN A O 1
ATOM 857 N N . VAL A 1 112 ? -6.357 -13.222 -3.166 1.00 91.12 112 VAL A N 1
ATOM 858 C CA . VAL A 1 112 ? -5.778 -13.26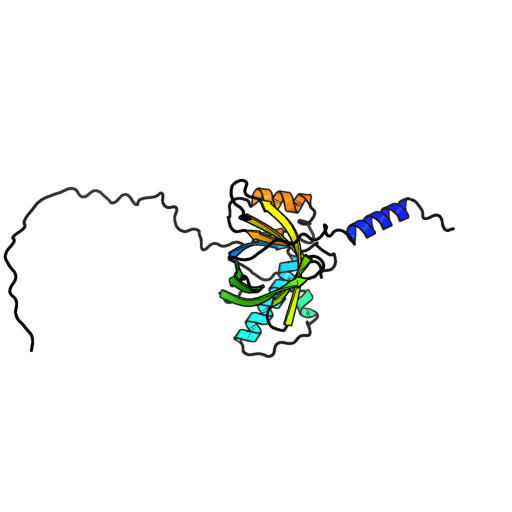0 -4.514 1.00 91.12 112 VAL A CA 1
ATOM 859 C C . VAL A 1 112 ? -6.906 -13.444 -5.525 1.00 91.12 112 VAL A C 1
ATOM 861 O O . VAL A 1 112 ? -7.680 -14.400 -5.442 1.00 91.12 112 VAL A O 1
ATOM 864 N N . ASN A 1 113 ? -7.006 -12.518 -6.470 1.00 90.31 113 ASN A N 1
ATOM 865 C CA . ASN A 1 113 ? -8.001 -12.527 -7.529 1.00 90.31 113 ASN A CA 1
ATOM 866 C C . ASN A 1 113 ? -7.569 -13.428 -8.694 1.00 90.31 113 ASN A C 1
ATOM 868 O O . ASN A 1 113 ? -6.427 -13.874 -8.797 1.00 90.31 113 ASN A O 1
ATOM 872 N N . ARG A 1 114 ? -8.506 -13.702 -9.609 1.00 87.62 114 ARG A N 1
ATOM 873 C CA . ARG A 1 114 ? -8.247 -14.546 -10.793 1.00 87.62 114 ARG A CA 1
ATOM 874 C C . ARG A 1 114 ? -7.267 -13.924 -11.784 1.00 87.62 114 ARG A C 1
ATOM 876 O O . ARG A 1 114 ? -6.684 -14.652 -12.575 1.00 87.62 114 ARG A O 1
ATOM 883 N N . ASP A 1 115 ? -7.139 -12.605 -11.765 1.00 86.56 115 ASP A N 1
ATOM 884 C CA . ASP A 1 115 ? -6.226 -11.823 -12.598 1.00 86.56 115 ASP A CA 1
ATOM 885 C C . ASP A 1 115 ? -4.873 -11.577 -11.912 1.00 86.56 115 ASP A C 1
ATOM 887 O O . ASP A 1 115 ? -4.139 -10.679 -12.312 1.00 86.56 115 ASP A O 1
ATOM 891 N N . GLU A 1 116 ? -4.558 -12.353 -10.868 1.00 86.00 116 GLU A N 1
ATOM 892 C CA . GLU A 1 116 ? -3.317 -12.265 -10.088 1.00 86.00 116 GLU A CA 1
ATOM 893 C C . GLU A 1 116 ? -3.118 -10.937 -9.333 1.00 86.00 116 GLU A C 1
ATOM 895 O O . GLU A 1 116 ? -2.065 -10.707 -8.733 1.00 86.00 116 GLU A O 1
ATOM 900 N N . THR A 1 117 ? -4.138 -10.075 -9.286 1.00 91.50 117 THR A N 1
ATOM 901 C CA . THR A 1 117 ? -4.178 -8.953 -8.344 1.00 91.50 117 THR A CA 1
ATOM 902 C C . THR A 1 117 ? -4.517 -9.445 -6.936 1.00 91.50 117 THR A C 1
ATOM 904 O O . THR A 1 117 ? -5.038 -10.542 -6.729 1.00 91.50 117 THR A O 1
ATOM 907 N N . MET A 1 118 ? -4.200 -8.636 -5.934 1.00 93.88 118 MET A N 1
ATOM 908 C CA . MET A 1 118 ? -4.454 -8.908 -4.527 1.00 93.88 118 MET A CA 1
ATOM 909 C C . MET A 1 118 ? -5.357 -7.820 -3.969 1.00 93.88 118 MET A C 1
ATOM 911 O O . MET A 1 118 ? -4.970 -6.654 -3.931 1.00 93.88 118 MET A O 1
ATOM 915 N N . THR A 1 119 ? -6.535 -8.195 -3.488 1.00 95.19 119 THR A N 1
ATOM 916 C CA . THR A 1 119 ? -7.415 -7.292 -2.749 1.00 95.19 119 THR A CA 1
ATOM 917 C C . THR A 1 119 ? -7.050 -7.336 -1.272 1.00 95.19 119 THR A C 1
ATOM 919 O O . THR A 1 119 ? -7.118 -8.392 -0.645 1.00 95.19 119 THR A O 1
ATOM 922 N N . TRP A 1 120 ? -6.687 -6.184 -0.720 1.00 95.12 120 TRP A N 1
ATOM 923 C CA . TRP A 1 120 ? -6.380 -5.984 0.690 1.00 95.12 120 TRP A CA 1
ATOM 924 C C . TRP A 1 120 ? -7.558 -5.292 1.362 1.00 95.12 120 TRP A C 1
ATOM 926 O O . TRP A 1 120 ? -7.952 -4.192 0.971 1.00 95.12 120 TRP A O 1
ATOM 936 N N . GLU A 1 121 ? -8.118 -5.938 2.375 1.00 94.31 121 GLU A N 1
ATOM 937 C CA . GLU A 1 121 ? -9.236 -5.430 3.164 1.00 94.31 121 GLU A CA 1
ATOM 938 C C . GLU A 1 121 ? -8.752 -5.167 4.593 1.00 94.31 121 GLU A C 1
ATOM 940 O O . GLU A 1 121 ? -8.323 -6.098 5.276 1.00 94.31 121 GLU A O 1
ATOM 945 N N . PHE A 1 122 ? -8.810 -3.910 5.042 1.00 88.06 122 PHE A N 1
ATOM 946 C CA . PHE A 1 122 ? -8.473 -3.495 6.405 1.00 88.06 122 PHE A CA 1
ATOM 947 C C . PHE A 1 122 ? -9.763 -3.126 7.135 1.00 88.06 122 PHE A C 1
ATOM 949 O O . PHE A 1 122 ? -10.459 -2.173 6.761 1.00 88.06 122 PHE A O 1
ATOM 956 N N . ALA A 1 123 ? -10.088 -3.882 8.187 1.00 77.75 123 ALA A N 1
ATOM 957 C CA . ALA A 1 123 ? -11.383 -3.776 8.864 1.00 77.75 123 ALA A CA 1
ATOM 958 C C . ALA A 1 123 ? -12.562 -3.856 7.838 1.00 77.75 123 ALA A C 1
ATOM 960 O O . ALA A 1 123 ? -12.372 -4.382 6.741 1.00 77.75 123 ALA A O 1
ATOM 961 N N . PRO A 1 124 ? -13.805 -3.421 8.138 1.00 73.75 124 PRO A N 1
ATOM 962 C CA . PRO A 1 124 ? -14.903 -3.506 7.169 1.00 73.75 124 PRO A CA 1
ATOM 963 C C . PRO A 1 124 ? -14.985 -2.309 6.202 1.00 73.75 124 PRO A C 1
ATOM 965 O O . PRO A 1 124 ? -15.912 -2.254 5.396 1.00 73.75 124 PRO A O 1
ATOM 968 N N . THR A 1 125 ? -14.093 -1.317 6.303 1.00 78.56 125 THR A N 1
ATOM 969 C CA . THR A 1 125 ? -14.261 -0.015 5.625 1.00 78.56 125 THR A CA 1
ATOM 970 C C . THR A 1 125 ? -13.174 0.356 4.633 1.00 78.56 125 THR A C 1
ATOM 972 O O . THR A 1 125 ? -13.440 1.186 3.765 1.00 78.56 125 THR A O 1
ATOM 975 N N . VAL A 1 126 ? -11.982 -0.233 4.723 1.00 86.25 126 VAL A N 1
ATOM 976 C CA . VAL A 1 126 ? -10.878 0.092 3.818 1.00 86.25 126 VAL A CA 1
ATOM 977 C C . VAL A 1 126 ? -10.609 -1.109 2.930 1.00 86.25 126 VAL A C 1
ATOM 979 O O . VAL A 1 126 ? -10.360 -2.213 3.407 1.00 86.25 126 VAL A O 1
ATOM 982 N N . ARG A 1 127 ? -10.653 -0.885 1.622 1.00 91.50 127 ARG A N 1
ATOM 983 C CA . ARG A 1 127 ? -10.323 -1.880 0.609 1.00 91.50 127 ARG A CA 1
ATOM 984 C C . ARG A 1 127 ? -9.441 -1.226 -0.439 1.00 91.50 127 ARG A C 1
ATOM 986 O O . ARG A 1 127 ? -9.722 -0.099 -0.840 1.00 91.50 127 ARG A O 1
ATOM 993 N N . THR A 1 128 ? -8.404 -1.936 -0.860 1.00 93.81 128 THR A N 1
ATOM 994 C CA . THR A 1 128 ? -7.501 -1.513 -1.932 1.00 93.81 128 THR A CA 1
ATOM 995 C C . THR A 1 128 ? -6.997 -2.717 -2.722 1.00 93.81 128 THR A C 1
ATOM 997 O O . THR A 1 128 ? -7.011 -3.837 -2.206 1.00 93.81 128 THR A O 1
ATOM 1000 N N . GLU A 1 129 ? -6.568 -2.524 -3.966 1.00 94.62 129 GLU A N 1
ATOM 1001 C CA . GLU A 1 129 ? -6.094 -3.614 -4.821 1.00 94.62 129 GLU A CA 1
ATOM 1002 C C . GLU A 1 129 ? -4.662 -3.366 -5.277 1.00 94.62 129 GLU A C 1
ATOM 1004 O O . GLU A 1 129 ? -4.349 -2.317 -5.834 1.00 94.62 129 GLU A O 1
ATOM 1009 N N . PHE A 1 130 ? -3.795 -4.355 -5.091 1.00 94.69 130 PHE A N 1
ATOM 1010 C CA . PHE A 1 130 ? -2.386 -4.299 -5.461 1.00 94.69 130 PHE A CA 1
ATOM 1011 C C . PHE A 1 130 ? -2.022 -5.388 -6.464 1.00 94.69 130 PHE A C 1
ATOM 1013 O O . PHE A 1 130 ? -2.600 -6.470 -6.472 1.00 94.69 130 PHE A O 1
ATOM 1020 N N . THR A 1 131 ? -0.986 -5.146 -7.255 1.00 92.62 131 THR A N 1
ATOM 1021 C CA . THR A 1 131 ? -0.291 -6.181 -8.024 1.00 92.62 131 THR A CA 1
ATOM 1022 C C . THR A 1 131 ? 1.206 -6.128 -7.749 1.00 92.62 131 THR A C 1
ATOM 1024 O O . THR A 1 131 ? 1.727 -5.076 -7.375 1.00 92.62 131 THR A O 1
ATOM 1027 N N . VAL A 1 132 ? 1.913 -7.248 -7.902 1.00 91.81 132 VAL A N 1
ATOM 1028 C CA . VAL A 1 132 ? 3.375 -7.263 -7.767 1.00 91.81 132 VAL A CA 1
ATOM 1029 C C . VAL A 1 132 ? 3.992 -6.807 -9.081 1.00 91.81 132 VAL A C 1
ATOM 1031 O O . VAL A 1 132 ? 3.754 -7.411 -10.123 1.00 91.81 132 VAL A O 1
ATOM 1034 N N . ILE A 1 133 ? 4.819 -5.765 -9.018 1.00 88.81 133 ILE A N 1
ATOM 1035 C CA . ILE A 1 133 ? 5.534 -5.230 -10.189 1.00 88.81 133 ILE A CA 1
ATOM 1036 C C . ILE A 1 133 ? 7.020 -5.593 -10.192 1.00 88.81 133 ILE A C 1
ATOM 1038 O O . ILE A 1 133 ? 7.688 -5.499 -11.218 1.00 88.81 133 ILE A O 1
ATOM 1042 N N . TYR A 1 134 ? 7.550 -6.001 -9.038 1.00 87.56 134 TYR A N 1
ATOM 1043 C CA . TYR A 1 134 ? 8.935 -6.427 -8.891 1.00 87.56 134 TYR A CA 1
ATOM 1044 C C . TYR A 1 134 ? 9.093 -7.348 -7.685 1.00 87.56 134 TYR A C 1
ATOM 1046 O O . TYR A 1 134 ? 8.497 -7.126 -6.628 1.00 87.56 134 TYR A O 1
ATOM 1054 N N . THR A 1 135 ? 9.971 -8.338 -7.816 1.00 86.81 135 THR A N 1
ATOM 1055 C CA . THR A 1 135 ? 10.468 -9.121 -6.689 1.00 86.81 135 THR A CA 1
ATOM 1056 C C . THR A 1 135 ? 11.944 -9.451 -6.878 1.00 86.81 135 THR A C 1
ATOM 1058 O O . THR A 1 135 ? 12.368 -9.787 -7.984 1.00 86.81 135 THR A O 1
ATOM 1061 N N . SER A 1 136 ? 12.740 -9.362 -5.810 1.00 81.69 136 SER A N 1
ATOM 1062 C CA . SER A 1 136 ? 14.113 -9.864 -5.845 1.00 81.69 136 SER A CA 1
ATOM 1063 C C . SER A 1 136 ? 14.125 -11.380 -5.646 1.00 81.69 136 SER A C 1
ATOM 1065 O O . SER A 1 136 ? 13.491 -11.910 -4.732 1.00 81.69 136 SER A O 1
ATOM 1067 N N . GLN A 1 137 ? 14.876 -12.088 -6.488 1.00 65.50 137 GLN A N 1
ATOM 1068 C CA . GLN A 1 137 ? 15.256 -13.475 -6.228 1.00 65.50 137 GLN A CA 1
ATOM 1069 C C . GLN A 1 137 ? 16.671 -13.475 -5.652 1.00 65.50 137 GLN A C 1
ATOM 1071 O O . GLN A 1 137 ? 17.602 -13.002 -6.303 1.00 65.50 137 GLN A O 1
ATOM 1076 N N . VAL A 1 138 ? 16.844 -13.978 -4.430 1.00 56.09 138 VAL A N 1
ATOM 1077 C CA . VAL A 1 138 ? 18.182 -14.211 -3.877 1.00 56.09 138 VAL A CA 1
ATOM 1078 C C . VAL A 1 138 ? 18.689 -15.533 -4.447 1.00 56.09 138 VAL A C 1
ATOM 1080 O O . VAL A 1 138 ? 18.041 -16.562 -4.286 1.00 56.09 138 VAL A O 1
ATOM 1083 N N . ALA A 1 139 ? 19.844 -15.510 -5.115 1.00 48.12 139 ALA A N 1
ATOM 1084 C CA . ALA A 1 139 ? 20.380 -16.623 -5.908 1.00 48.12 139 ALA A CA 1
ATOM 1085 C C . ALA A 1 139 ? 20.607 -17.948 -5.139 1.00 48.12 139 ALA A C 1
ATOM 1087 O O . ALA A 1 139 ? 20.828 -18.978 -5.769 1.00 48.12 139 ALA A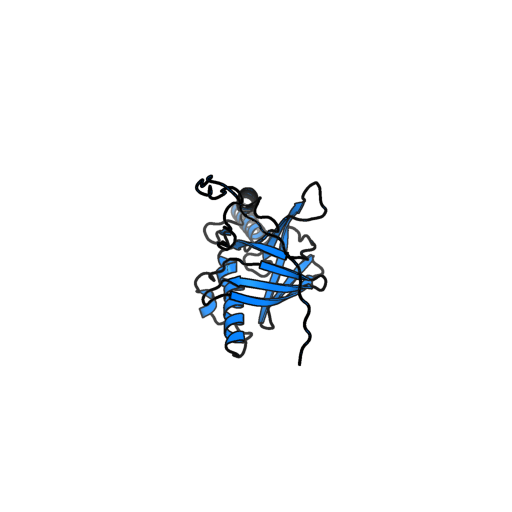 O 1
ATOM 1088 N N . GLU A 1 140 ? 20.526 -17.948 -3.805 1.00 42.69 140 GLU A N 1
ATOM 1089 C CA . GLU A 1 140 ? 20.791 -19.123 -2.959 1.00 42.69 140 GLU A CA 1
ATOM 1090 C C . GLU A 1 140 ? 19.613 -19.551 -2.065 1.00 42.69 140 GLU A C 1
ATOM 1092 O O . GLU A 1 140 ? 19.720 -20.526 -1.323 1.00 42.69 140 GLU A O 1
ATOM 1097 N N . ALA A 1 141 ? 18.456 -18.888 -2.145 1.00 47.88 141 ALA A N 1
ATOM 1098 C CA . ALA A 1 141 ? 17.274 -19.297 -1.394 1.00 47.88 141 ALA A CA 1
ATOM 1099 C C . ALA A 1 141 ? 15.996 -19.013 -2.182 1.00 47.88 141 ALA A C 1
ATOM 1101 O O . ALA A 1 141 ? 15.836 -17.961 -2.787 1.00 47.88 141 ALA A O 1
ATOM 1102 N N . THR A 1 142 ? 14.999 -19.884 -2.055 1.00 51.91 142 THR A N 1
ATOM 1103 C CA . THR A 1 142 ? 13.607 -19.632 -2.475 1.00 51.91 142 THR A CA 1
ATOM 1104 C C . THR A 1 142 ? 12.942 -18.454 -1.733 1.00 51.91 142 THR A C 1
ATOM 1106 O O . THR A 1 142 ? 11.728 -18.272 -1.816 1.00 51.91 142 THR A O 1
ATOM 1109 N N . ARG A 1 143 ? 13.707 -17.656 -0.975 1.00 60.88 143 ARG A N 1
ATOM 1110 C CA . ARG A 1 143 ? 13.241 -16.488 -0.232 1.00 60.88 143 ARG A CA 1
ATOM 1111 C C . ARG A 1 143 ? 13.434 -15.224 -1.058 1.00 60.88 143 ARG A C 1
ATOM 1113 O O . ARG A 1 143 ? 14.524 -14.923 -1.531 1.00 60.88 143 ARG A O 1
ATOM 1120 N N . ARG A 1 144 ? 12.339 -14.480 -1.179 1.00 68.44 144 ARG A N 1
ATOM 1121 C CA . ARG A 1 144 ? 12.306 -13.128 -1.730 1.00 68.44 144 ARG A CA 1
ATOM 1122 C C . ARG A 1 144 ? 12.671 -12.146 -0.633 1.00 68.44 144 ARG A C 1
ATOM 1124 O O . ARG A 1 144 ? 12.086 -12.201 0.451 1.00 68.44 144 ARG A O 1
ATOM 1131 N N . ASP A 1 145 ? 13.588 -11.241 -0.939 1.00 82.88 145 ASP A N 1
ATOM 1132 C CA . ASP A 1 145 ? 14.021 -10.215 0.012 1.00 82.88 145 ASP A CA 1
ATOM 1133 C C . ASP A 1 145 ? 13.244 -8.915 -0.155 1.00 82.88 145 ASP A C 1
ATOM 1135 O O . ASP A 1 145 ? 13.051 -8.199 0.824 1.00 82.88 145 ASP A O 1
ATOM 1139 N N . VAL A 1 146 ? 12.772 -8.630 -1.371 1.00 88.56 146 VAL A N 1
ATOM 1140 C CA . VAL A 1 146 ? 12.045 -7.411 -1.729 1.00 88.56 146 VAL A CA 1
ATOM 1141 C C . VAL A 1 146 ? 10.847 -7.763 -2.600 1.00 88.56 146 VAL A C 1
ATOM 1143 O O . VAL A 1 146 ? 10.951 -8.583 -3.518 1.00 88.56 146 VAL A O 1
ATOM 1146 N N . VAL A 1 147 ? 9.722 -7.108 -2.335 1.00 91.00 147 VAL A N 1
ATOM 1147 C CA . VAL A 1 147 ? 8.512 -7.122 -3.157 1.00 91.00 147 VAL A CA 1
ATOM 1148 C C . VAL A 1 147 ? 8.038 -5.681 -3.317 1.00 91.00 147 VAL A C 1
ATOM 1150 O O . VAL A 1 147 ? 7.906 -4.960 -2.331 1.00 91.00 147 VAL A O 1
ATOM 1153 N N . ILE A 1 148 ? 7.787 -5.253 -4.552 1.00 92.44 148 ILE A N 1
ATOM 1154 C CA . ILE A 1 148 ? 7.176 -3.952 -4.837 1.00 92.44 148 ILE A CA 1
ATOM 1155 C C . ILE A 1 148 ? 5.751 -4.201 -5.309 1.00 92.44 148 ILE A C 1
ATOM 1157 O O . ILE A 1 148 ? 5.525 -4.905 -6.296 1.00 92.44 148 ILE A O 1
ATOM 1161 N N . LEU A 1 149 ? 4.807 -3.618 -4.582 1.00 94.56 149 LEU A N 1
ATOM 1162 C CA . LEU A 1 149 ? 3.386 -3.650 -4.881 1.00 94.56 149 LEU A CA 1
ATOM 1163 C C . LEU A 1 149 ? 2.987 -2.335 -5.540 1.00 94.56 149 LEU A C 1
ATOM 1165 O O . LEU A 1 149 ? 3.356 -1.281 -5.033 1.00 94.56 149 LEU A O 1
ATOM 1169 N N . ALA A 1 150 ? 2.216 -2.387 -6.621 1.00 94.06 150 ALA A N 1
ATOM 1170 C CA . ALA A 1 150 ? 1.601 -1.216 -7.238 1.00 94.06 150 ALA A CA 1
ATOM 1171 C C . ALA A 1 150 ? 0.085 -1.264 -7.080 1.00 94.06 150 ALA A C 1
ATOM 1173 O O . ALA A 1 150 ? -0.532 -2.311 -7.280 1.00 94.06 150 ALA A O 1
ATOM 1174 N N . GLN A 1 151 ? -0.512 -0.136 -6.711 1.00 94.31 151 GLN A N 1
ATOM 1175 C CA . GLN A 1 151 ? -1.946 -0.008 -6.512 1.00 94.31 151 GLN A CA 1
ATOM 1176 C C . GLN A 1 151 ? -2.667 0.018 -7.865 1.00 94.31 151 GLN A C 1
ATOM 1178 O O . GLN A 1 151 ? -2.367 0.827 -8.736 1.00 94.31 151 GLN A O 1
ATOM 1183 N N . THR A 1 152 ? -3.639 -0.863 -8.047 1.00 92.31 152 THR A N 1
ATOM 1184 C CA . THR A 1 152 ? -4.359 -1.077 -9.313 1.00 92.31 152 THR A CA 1
ATOM 1185 C C . THR A 1 152 ? -5.735 -0.411 -9.347 1.00 92.31 152 THR A C 1
ATOM 1187 O O . THR A 1 152 ? -6.275 -0.180 -10.432 1.00 92.31 152 THR A O 1
ATOM 1190 N N . ASP A 1 153 ? -6.273 -0.048 -8.181 1.00 89.81 153 ASP A N 1
ATOM 1191 C CA . ASP A 1 153 ? -7.560 0.632 -8.009 1.00 89.81 153 ASP A CA 1
ATOM 1192 C C . ASP A 1 153 ? -7.436 2.159 -7.829 1.00 89.81 153 ASP A C 1
ATOM 1194 O O . ASP A 1 153 ? -8.410 2.831 -7.487 1.00 89.81 153 ASP A O 1
ATOM 1198 N N . SER A 1 154 ? -6.254 2.725 -8.096 1.00 86.62 154 SER A N 1
ATOM 1199 C CA . SER A 1 154 ? -6.013 4.171 -8.143 1.00 86.62 154 SER A CA 1
ATOM 1200 C C . SER A 1 154 ? -6.185 4.753 -9.550 1.00 86.62 154 SER A C 1
ATOM 1202 O O . SER A 1 154 ? -6.181 4.041 -10.557 1.00 86.62 154 SER A O 1
ATOM 1204 N N . PHE A 1 155 ? -6.293 6.081 -9.626 1.00 81.69 155 PHE A N 1
ATOM 1205 C CA . PHE A 1 155 ? -6.168 6.823 -10.876 1.00 81.69 155 PHE A CA 1
ATOM 1206 C C . PHE A 1 155 ? -5.111 7.926 -10.727 1.00 81.69 155 PHE A C 1
ATOM 1208 O O . PHE A 1 155 ? -5.319 8.816 -9.899 1.00 81.69 155 PHE A O 1
ATOM 1215 N N . PRO A 1 156 ? -4.044 7.923 -11.545 1.00 83.88 156 PRO A N 1
ATOM 1216 C CA . PRO A 1 156 ? -3.645 6.887 -12.510 1.00 83.88 156 PRO A CA 1
ATOM 1217 C C . PRO A 1 156 ? -3.374 5.508 -11.879 1.00 83.88 156 PRO A C 1
ATOM 1219 O O . PRO A 1 156 ? -3.057 5.391 -10.691 1.00 83.88 156 PRO A O 1
ATOM 1222 N N . LYS A 1 157 ? -3.543 4.438 -12.668 1.00 87.00 157 LYS A N 1
ATOM 1223 C CA . LYS A 1 157 ? -3.308 3.061 -12.202 1.00 87.00 157 LYS A CA 1
ATOM 1224 C C . LYS A 1 157 ? -1.812 2.787 -12.065 1.00 87.00 157 LYS A C 1
ATOM 1226 O O . LYS A 1 157 ? -1.026 3.240 -12.890 1.00 87.00 157 LYS A O 1
ATOM 1231 N N . CYS A 1 158 ? -1.436 2.003 -11.060 1.00 88.75 158 CYS A N 1
ATOM 1232 C CA . CYS A 1 158 ? -0.062 1.609 -10.745 1.00 88.75 158 CYS A CA 1
ATOM 1233 C C . CYS A 1 158 ? 0.909 2.762 -10.464 1.00 88.75 158 CYS A C 1
ATOM 1235 O O . CYS A 1 158 ? 2.110 2.532 -10.383 1.00 88.75 158 CYS A O 1
ATOM 1237 N N . GLU A 1 159 ? 0.425 3.989 -10.267 1.00 88.81 159 GLU A N 1
ATOM 1238 C CA . GLU A 1 159 ? 1.295 5.107 -9.891 1.00 88.81 159 GLU A CA 1
ATOM 1239 C C . GLU A 1 159 ? 1.753 4.993 -8.430 1.00 88.81 159 GLU A C 1
ATOM 1241 O O . GLU A 1 159 ? 2.900 5.292 -8.101 1.00 88.81 159 GLU A O 1
ATOM 1246 N N . ASN A 1 160 ? 0.864 4.513 -7.559 1.00 93.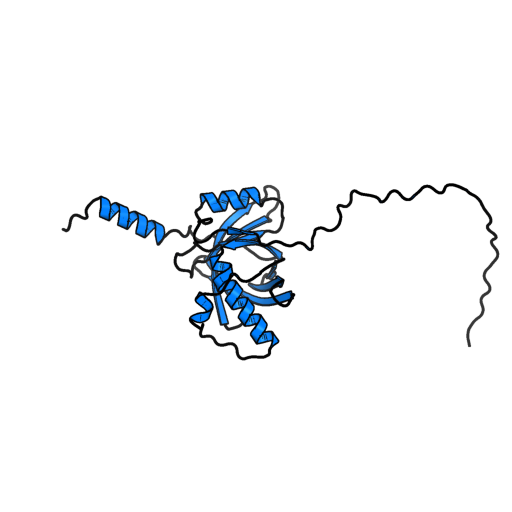31 160 ASN A N 1
ATOM 1247 C CA . ASN A 1 160 ? 1.141 4.352 -6.140 1.00 93.31 160 ASN A CA 1
ATOM 1248 C C . ASN A 1 160 ? 1.811 3.014 -5.873 1.00 93.31 160 ASN A C 1
ATOM 1250 O O . ASN A 1 160 ? 1.261 1.970 -6.225 1.00 93.31 160 ASN A O 1
ATOM 1254 N N . VAL A 1 161 ? 2.958 3.037 -5.199 1.00 95.06 161 VAL A N 1
ATOM 1255 C CA . VAL A 1 161 ? 3.702 1.830 -4.852 1.00 95.06 161 VAL A CA 1
ATOM 1256 C C . VAL A 1 161 ? 3.950 1.707 -3.355 1.00 95.06 161 VAL A C 1
ATOM 1258 O O . VAL A 1 161 ? 4.077 2.699 -2.637 1.00 95.06 161 VAL A O 1
ATOM 1261 N N . LEU A 1 162 ? 4.058 0.461 -2.908 1.00 95.81 162 LEU A N 1
ATOM 1262 C CA . LEU A 1 162 ? 4.437 0.062 -1.561 1.00 95.81 162 LEU A CA 1
ATOM 1263 C C . LEU A 1 162 ? 5.587 -0.940 -1.661 1.00 95.81 162 LEU A C 1
ATOM 1265 O O . LEU A 1 162 ? 5.473 -1.953 -2.352 1.00 95.81 162 LEU A O 1
ATOM 1269 N N . VAL A 1 163 ? 6.696 -0.675 -0.974 1.00 94.44 163 VAL A N 1
ATOM 1270 C CA . VAL A 1 163 ? 7.862 -1.565 -0.990 1.00 94.44 163 VAL A CA 1
ATOM 1271 C C . VAL A 1 163 ? 7.950 -2.341 0.310 1.00 94.44 163 VAL A C 1
ATOM 1273 O O . VAL A 1 163 ? 8.152 -1.768 1.382 1.00 94.44 163 VAL A O 1
ATOM 1276 N N . LEU A 1 164 ? 7.882 -3.659 0.174 1.00 93.31 164 LEU A N 1
ATOM 1277 C CA . LEU A 1 164 ? 8.059 -4.627 1.239 1.00 93.31 164 LEU A CA 1
ATOM 1278 C C . LEU A 1 164 ? 9.470 -5.206 1.171 1.00 93.31 164 LEU A C 1
ATOM 1280 O O . LEU A 1 164 ? 9.910 -5.655 0.112 1.00 93.31 164 LEU A O 1
ATOM 1284 N N . ALA A 1 165 ? 10.167 -5.240 2.300 1.00 90.38 165 ALA A N 1
ATOM 1285 C CA . ALA A 1 165 ? 11.490 -5.838 2.394 1.00 90.38 165 ALA A CA 1
ATOM 1286 C C . ALA A 1 165 ? 11.650 -6.689 3.657 1.00 90.38 165 ALA A C 1
ATOM 1288 O O . ALA A 1 165 ? 11.161 -6.339 4.730 1.00 90.38 165 ALA A O 1
ATOM 1289 N N . ARG A 1 166 ? 12.366 -7.808 3.538 1.00 85.38 166 ARG A N 1
ATOM 1290 C CA . ARG A 1 166 ? 12.789 -8.635 4.682 1.00 85.38 166 ARG A CA 1
ATOM 1291 C C . ARG A 1 166 ? 14.137 -8.196 5.239 1.00 85.38 166 ARG A C 1
ATOM 1293 O O . ARG A 1 166 ? 14.389 -8.344 6.431 1.00 85.38 166 ARG A O 1
ATOM 1300 N N . THR A 1 167 ? 14.997 -7.657 4.379 1.00 74.19 167 THR A N 1
ATOM 1301 C CA . THR A 1 167 ? 16.346 -7.196 4.713 1.00 74.19 167 THR A CA 1
ATOM 1302 C C . THR A 1 167 ? 16.519 -5.732 4.310 1.00 74.19 167 THR A C 1
ATOM 1304 O O . THR A 1 167 ? 15.980 -5.262 3.312 1.00 74.19 167 THR A O 1
ATOM 1307 N N . ARG A 1 168 ? 17.277 -4.981 5.114 1.00 63.47 168 ARG A N 1
ATOM 1308 C CA . ARG A 1 168 ? 17.546 -3.545 4.913 1.00 63.47 168 ARG A CA 1
ATOM 1309 C C . ARG A 1 168 ? 18.685 -3.267 3.920 1.00 63.47 168 ARG A C 1
ATOM 1311 O O . ARG A 1 168 ? 19.187 -2.156 3.864 1.00 63.47 168 ARG A O 1
ATOM 1318 N N . THR A 1 169 ? 19.162 -4.254 3.170 1.00 61.28 169 THR A N 1
ATOM 1319 C CA . THR A 1 169 ? 20.451 -4.165 2.460 1.00 61.28 169 THR A CA 1
ATOM 1320 C C . THR A 1 169 ? 20.363 -3.639 1.025 1.00 61.28 169 THR A C 1
ATOM 1322 O O . THR A 1 169 ? 21.398 -3.505 0.383 1.00 61.28 169 THR A O 1
ATOM 1325 N N . LEU A 1 170 ? 19.168 -3.318 0.510 1.00 67.56 170 LEU A N 1
ATOM 1326 C CA . LEU A 1 170 ? 18.956 -3.029 -0.921 1.00 67.56 170 LEU A CA 1
ATOM 1327 C C . LEU A 1 170 ? 18.311 -1.658 -1.221 1.00 67.56 170 LEU A C 1
ATOM 1329 O O . LEU A 1 170 ? 17.799 -1.460 -2.321 1.00 67.56 170 LEU A O 1
ATOM 1333 N N . TYR A 1 171 ? 18.336 -0.701 -0.284 1.00 76.00 171 TYR A N 1
ATOM 1334 C CA . TYR A 1 171 ? 17.662 0.605 -0.432 1.00 76.00 171 TYR A CA 1
ATOM 1335 C C . TYR A 1 171 ? 18.022 1.345 -1.730 1.00 76.00 171 TYR A C 1
ATOM 1337 O O . TYR A 1 171 ? 17.124 1.767 -2.458 1.00 76.00 171 TYR A O 1
ATOM 1345 N N . GLU A 1 172 ? 19.314 1.478 -2.043 1.00 77.69 172 GLU A N 1
ATOM 1346 C CA . GLU A 1 172 ? 19.776 2.233 -3.217 1.00 77.69 172 GLU A CA 1
ATOM 1347 C C . GLU A 1 172 ? 19.312 1.596 -4.533 1.00 77.69 172 GLU A C 1
ATOM 1349 O O . GLU A 1 172 ? 18.822 2.287 -5.427 1.00 77.69 172 GLU A O 1
ATOM 1354 N N . THR A 1 173 ? 19.402 0.267 -4.638 1.00 79.94 173 THR A N 1
ATOM 1355 C CA . THR A 1 173 ? 18.972 -0.480 -5.827 1.00 79.94 173 THR A CA 1
ATOM 1356 C C . THR A 1 173 ? 17.467 -0.369 -6.045 1.00 79.94 173 THR A C 1
ATOM 1358 O O . THR A 1 173 ? 17.022 -0.154 -7.170 1.00 79.94 173 THR A O 1
ATOM 1361 N N . ILE A 1 174 ? 16.677 -0.470 -4.973 1.00 83.69 174 ILE A N 1
ATOM 1362 C CA . ILE A 1 174 ? 15.217 -0.333 -5.035 1.00 83.69 174 ILE A CA 1
ATOM 1363 C C . ILE A 1 174 ? 14.831 1.078 -5.473 1.00 83.69 174 ILE A C 1
ATOM 1365 O O . ILE A 1 174 ? 13.982 1.243 -6.346 1.00 83.69 174 ILE A O 1
ATOM 1369 N N . TYR A 1 175 ? 15.463 2.097 -4.892 1.00 83.00 175 TYR A N 1
ATOM 1370 C CA . TYR A 1 175 ? 15.171 3.486 -5.223 1.00 83.00 175 TYR A CA 1
ATOM 1371 C C . TYR A 1 175 ? 15.500 3.797 -6.690 1.00 83.00 175 TYR A C 1
ATOM 1373 O O . TYR A 1 175 ? 14.696 4.413 -7.393 1.00 83.00 175 TYR A O 1
ATOM 1381 N N . ALA A 1 176 ? 16.643 3.308 -7.183 1.00 82.12 176 ALA A N 1
ATOM 1382 C CA . ALA A 1 176 ? 17.019 3.424 -8.589 1.00 82.12 176 ALA A CA 1
ATOM 1383 C C . ALA A 1 176 ? 16.025 2.704 -9.517 1.00 82.12 176 ALA A C 1
ATOM 1385 O O . ALA A 1 176 ? 15.632 3.272 -10.536 1.00 82.12 176 ALA A O 1
ATOM 1386 N N . GLN A 1 177 ? 15.577 1.498 -9.149 1.00 83.94 177 GLN A N 1
ATOM 1387 C CA . GLN A 1 177 ? 14.565 0.749 -9.899 1.00 83.94 177 GLN A CA 1
ATOM 1388 C C . GLN A 1 177 ? 13.255 1.540 -10.003 1.00 83.94 177 GLN A C 1
ATOM 1390 O O . GLN A 1 177 ? 12.741 1.722 -11.103 1.00 83.94 177 GLN A O 1
ATOM 1395 N N . LEU A 1 178 ? 12.752 2.063 -8.879 1.00 85.81 178 LEU A N 1
ATOM 1396 C CA . LEU A 1 178 ? 11.512 2.844 -8.827 1.00 85.81 178 LEU A CA 1
ATOM 1397 C C . LEU A 1 178 ? 11.584 4.119 -9.674 1.00 85.81 178 LEU A C 1
ATOM 1399 O O . LEU A 1 178 ? 10.618 4.457 -10.364 1.00 85.81 178 LEU A O 1
ATOM 1403 N N . ALA A 1 179 ? 12.731 4.802 -9.654 1.00 83.69 179 ALA A N 1
ATOM 1404 C CA . ALA A 1 179 ? 12.974 5.973 -10.489 1.00 83.69 179 ALA A CA 1
ATOM 1405 C C . ALA A 1 179 ? 12.971 5.626 -11.987 1.00 83.69 179 ALA A C 1
ATOM 1407 O O . ALA A 1 179 ? 12.341 6.333 -12.769 1.00 83.69 179 ALA A O 1
ATOM 1408 N N . GLN A 1 180 ? 13.610 4.521 -12.388 1.00 81.75 180 GLN A N 1
ATOM 1409 C CA . GLN A 1 180 ? 13.632 4.073 -13.787 1.00 81.75 180 GLN A CA 1
ATOM 1410 C C . GLN A 1 180 ? 12.248 3.656 -14.298 1.00 81.75 180 GLN A C 1
ATOM 1412 O O . GLN A 1 180 ? 11.917 3.925 -15.448 1.00 81.75 180 GLN A O 1
ATOM 1417 N N . SER A 1 181 ? 11.423 3.047 -13.444 1.00 80.81 181 SER A N 1
ATOM 1418 C CA . SER A 1 181 ? 10.038 2.676 -13.771 1.00 80.81 181 SER A CA 1
ATOM 1419 C C . SER A 1 181 ? 9.044 3.845 -13.733 1.00 80.81 181 SER A C 1
ATOM 1421 O O . SER A 1 181 ? 7.862 3.641 -13.981 1.00 80.81 181 SER A O 1
ATOM 1423 N N . GLY A 1 182 ? 9.487 5.064 -13.407 1.00 83.81 182 GLY A N 1
ATOM 1424 C CA . GLY A 1 182 ? 8.615 6.241 -13.366 1.00 83.81 182 GLY A CA 1
ATOM 1425 C C . GLY A 1 182 ? 7.689 6.321 -12.146 1.00 83.81 182 GLY A C 1
ATOM 1426 O O . GLY A 1 182 ? 6.794 7.159 -12.132 1.00 83.81 182 GLY A O 1
ATOM 1427 N N . HIS A 1 183 ? 7.910 5.509 -11.107 1.00 86.62 183 HIS A N 1
ATOM 1428 C CA . HIS A 1 183 ? 7.126 5.548 -9.861 1.00 86.62 183 HIS A CA 1
ATOM 1429 C C . HIS A 1 183 ? 7.611 6.622 -8.874 1.00 86.62 183 HIS A C 1
ATOM 1431 O O . HIS A 1 183 ? 6.932 6.912 -7.897 1.00 86.62 183 HIS A O 1
ATOM 1437 N N . ASN A 1 184 ? 8.780 7.224 -9.119 1.00 88.25 184 ASN A N 1
ATOM 1438 C CA . ASN A 1 184 ? 9.311 8.336 -8.331 1.00 88.25 184 ASN A CA 1
ATOM 1439 C C . ASN A 1 184 ? 9.210 9.648 -9.119 1.00 88.25 184 ASN A C 1
ATOM 1441 O O . ASN A 1 184 ? 10.163 10.061 -9.782 1.00 88.25 184 ASN A O 1
ATOM 1445 N N . THR A 1 185 ? 8.038 10.283 -9.082 1.00 86.56 185 THR A N 1
ATOM 1446 C CA . THR A 1 185 ? 7.778 11.542 -9.798 1.00 86.56 185 THR A CA 1
ATOM 1447 C C . THR A 1 185 ? 7.817 12.738 -8.850 1.00 86.56 185 THR A C 1
ATOM 1449 O O . THR A 1 185 ? 7.679 12.598 -7.639 1.00 86.56 185 THR A O 1
ATOM 1452 N N . ALA A 1 186 ? 7.965 13.955 -9.382 1.00 85.62 186 ALA A N 1
ATOM 1453 C CA . ALA A 1 186 ? 7.928 15.165 -8.555 1.00 85.62 186 ALA A CA 1
ATOM 1454 C C . ALA A 1 186 ? 6.559 15.386 -7.873 1.00 85.62 186 ALA A C 1
ATOM 1456 O O . ALA A 1 186 ? 6.497 15.934 -6.773 1.00 85.62 186 ALA A O 1
ATOM 1457 N N . SER A 1 187 ? 5.466 14.963 -8.519 1.00 86.50 187 SER A N 1
ATOM 1458 C CA . SER A 1 187 ? 4.098 15.061 -7.993 1.00 86.50 187 SER A CA 1
ATOM 1459 C C . SER A 1 187 ? 3.738 13.935 -7.023 1.00 86.50 187 SER A C 1
ATOM 1461 O O . SER A 1 187 ? 2.885 14.132 -6.161 1.00 86.50 187 SER A O 1
ATOM 1463 N N . ASN A 1 188 ? 4.387 12.777 -7.142 1.00 90.44 188 ASN A N 1
ATOM 1464 C CA . ASN A 1 188 ? 4.168 11.611 -6.295 1.00 90.44 188 ASN A CA 1
ATOM 1465 C C . ASN A 1 188 ? 5.516 10.954 -5.944 1.00 90.44 188 ASN A C 1
ATOM 1467 O O . ASN A 1 188 ? 5.845 9.887 -6.468 1.00 90.44 188 ASN A O 1
ATOM 1471 N N . PRO A 1 189 ? 6.347 11.619 -5.119 1.00 92.88 189 PRO A N 1
ATOM 1472 C CA . PRO A 1 189 ? 7.670 11.110 -4.795 1.00 92.88 189 PRO A CA 1
ATOM 1473 C C . PRO A 1 189 ? 7.579 9.855 -3.930 1.00 92.88 189 PRO A C 1
ATOM 1475 O O . PRO A 1 189 ? 6.646 9.685 -3.139 1.00 92.88 189 PRO A O 1
ATOM 1478 N N . ILE A 1 190 ? 8.598 9.008 -4.046 1.00 92.81 190 ILE A N 1
ATOM 1479 C CA . ILE A 1 190 ? 8.803 7.882 -3.138 1.00 92.81 190 ILE A CA 1
ATOM 1480 C C . ILE A 1 190 ? 9.420 8.396 -1.844 1.00 92.81 190 ILE A C 1
ATOM 1482 O O . ILE A 1 190 ? 10.479 9.029 -1.852 1.00 92.81 190 ILE A O 1
ATOM 1486 N N . LEU A 1 191 ? 8.766 8.084 -0.731 1.00 92.94 191 LEU A N 1
ATOM 1487 C CA . LEU A 1 191 ? 9.177 8.472 0.608 1.00 92.94 191 LEU A CA 1
ATOM 1488 C C . LEU A 1 191 ? 9.682 7.250 1.374 1.00 92.94 191 LEU A C 1
ATOM 1490 O O . LEU A 1 191 ? 9.120 6.158 1.269 1.00 92.94 191 LEU A O 1
ATOM 1494 N N . SER A 1 192 ? 10.766 7.442 2.125 1.00 91.75 192 SER A N 1
ATOM 1495 C CA . SER A 1 192 ? 11.317 6.431 3.031 1.00 91.75 192 SER A CA 1
ATOM 1496 C C . SER A 1 192 ? 10.456 6.335 4.283 1.00 91.75 192 SER A C 1
ATOM 1498 O O . SER A 1 192 ? 10.137 7.357 4.888 1.00 91.75 192 SER A O 1
ATOM 1500 N N . ILE A 1 193 ? 10.117 5.114 4.691 1.00 91.62 193 ILE A N 1
ATOM 1501 C CA . ILE A 1 193 ? 9.498 4.853 5.991 1.00 91.62 193 ILE A CA 1
ATOM 1502 C C . ILE A 1 193 ? 10.617 4.487 6.958 1.00 91.62 193 ILE A C 1
ATOM 1504 O O . ILE A 1 193 ? 11.146 3.371 6.963 1.00 91.62 193 ILE A O 1
ATOM 1508 N N . GLU A 1 194 ? 11.024 5.470 7.754 1.00 87.50 194 GLU A N 1
ATOM 1509 C CA . GLU A 1 194 ? 12.126 5.303 8.687 1.00 87.50 194 GLU A CA 1
ATOM 1510 C C . GLU A 1 194 ? 11.719 4.490 9.914 1.00 87.50 194 GLU A C 1
ATOM 1512 O O . GLU A 1 194 ? 10.567 4.458 10.348 1.00 87.50 194 GLU A O 1
ATOM 1517 N N . CYS A 1 195 ? 12.705 3.825 10.507 1.00 84.75 195 CYS A N 1
ATOM 1518 C CA . CYS A 1 195 ? 12.525 3.166 11.784 1.00 84.75 195 CYS A CA 1
ATOM 1519 C C . CYS A 1 195 ? 13.782 3.305 12.632 1.00 84.75 195 CYS A C 1
ATOM 1521 O O . CYS A 1 195 ? 14.759 2.565 12.453 1.00 84.75 195 CYS A O 1
ATOM 1523 N N . GLN A 1 196 ? 13.731 4.258 13.564 1.00 65.38 196 GLN A N 1
ATOM 1524 C CA . GLN A 1 196 ? 14.843 4.601 14.452 1.00 65.38 196 GLN A CA 1
ATOM 1525 C C . GLN A 1 196 ? 15.076 3.547 15.551 1.00 65.38 196 GLN A C 1
ATOM 1527 O O . GLN A 1 196 ? 16.177 3.455 16.088 1.00 65.38 196 GLN A O 1
ATOM 1532 N N . MET A 1 197 ? 14.104 2.666 15.833 1.00 50.53 197 MET A N 1
ATOM 1533 C CA . MET A 1 197 ? 14.188 1.672 16.920 1.00 50.53 197 MET A CA 1
ATOM 1534 C C . MET A 1 197 ? 15.077 0.440 16.647 1.00 50.53 197 MET A C 1
ATOM 1536 O O . MET A 1 197 ? 15.031 -0.528 17.399 1.00 50.53 197 MET A O 1
ATOM 1540 N N . LEU A 1 198 ? 15.932 0.466 15.619 1.00 43.41 198 LEU A N 1
ATOM 1541 C CA . LEU A 1 198 ? 16.988 -0.542 15.419 1.00 43.41 198 LEU A CA 1
ATOM 1542 C C . LEU A 1 198 ? 18.361 0.082 15.119 1.00 43.41 198 LEU A C 1
ATOM 1544 O O . LEU A 1 198 ? 19.177 -0.508 14.419 1.00 43.41 198 LEU A O 1
ATOM 1548 N N . LEU A 1 199 ? 18.654 1.243 15.707 1.00 39.09 199 LEU A N 1
ATOM 1549 C CA . LEU A 1 199 ? 20.019 1.546 16.144 1.00 39.09 199 LEU A CA 1
ATOM 1550 C C . LEU A 1 199 ? 20.186 1.009 17.572 1.00 39.09 199 LEU A C 1
ATOM 1552 O O . LEU A 1 199 ? 20.356 1.754 18.533 1.00 39.09 199 LEU A O 1
ATOM 1556 N N . GLY A 1 200 ? 20.110 -0.317 17.717 1.00 32.72 200 GLY A N 1
ATOM 1557 C CA . GLY A 1 200 ? 20.809 -0.952 18.829 1.00 32.72 200 GLY A CA 1
ATOM 1558 C C . GLY A 1 200 ? 22.302 -0.637 18.675 1.00 32.72 200 GLY A C 1
ATOM 1559 O O . GLY A 1 200 ? 22.774 -0.537 17.537 1.00 32.72 200 GLY A O 1
ATOM 1560 N N . PRO A 1 201 ? 23.053 -0.424 19.766 1.00 34.56 201 PRO A N 1
ATOM 1561 C CA . PRO A 1 201 ? 24.474 -0.135 19.654 1.00 34.56 201 PRO A CA 1
ATOM 1562 C C . PRO A 1 201 ? 25.147 -1.248 18.845 1.00 34.56 201 PRO A C 1
ATOM 1564 O O . PRO A 1 201 ? 24.883 -2.429 19.078 1.00 34.56 201 PRO A O 1
ATOM 1567 N N . ASN A 1 202 ? 26.000 -0.866 17.889 1.00 33.31 202 ASN A N 1
ATOM 1568 C CA . ASN A 1 202 ? 26.932 -1.778 17.226 1.00 33.31 202 ASN A CA 1
ATOM 1569 C C . ASN A 1 202 ? 27.493 -2.773 18.259 1.00 33.31 202 ASN A C 1
ATOM 1571 O O . ASN A 1 202 ? 28.045 -2.318 19.266 1.00 33.31 202 ASN A O 1
ATOM 1575 N N . PRO A 1 203 ? 27.465 -4.098 18.027 1.00 40.78 203 PRO A N 1
ATOM 1576 C CA . PRO A 1 203 ? 28.220 -5.041 18.842 1.00 40.78 203 PRO A CA 1
ATOM 1577 C C . PRO A 1 203 ? 29.710 -4.978 18.467 1.00 40.78 203 PRO A C 1
ATOM 1579 O O . PRO A 1 203 ? 30.334 -5.984 18.168 1.00 40.78 203 PRO A O 1
ATOM 1582 N N . THR A 1 204 ? 30.290 -3.779 18.459 1.00 41.88 204 THR A N 1
ATOM 1583 C CA . THR A 1 204 ? 31.729 -3.526 18.353 1.00 41.88 204 THR A CA 1
ATOM 1584 C C . THR A 1 204 ? 32.038 -2.189 19.013 1.00 41.88 204 THR A C 1
ATOM 1586 O O . THR A 1 204 ? 32.429 -1.229 18.358 1.00 41.88 204 THR A O 1
ATOM 1589 N N . GLN A 1 205 ? 31.827 -2.115 20.321 1.00 35.47 205 GLN A N 1
ATOM 1590 C CA . GLN A 1 205 ? 32.596 -1.251 21.212 1.00 35.47 205 GLN A CA 1
ATOM 1591 C C . GLN A 1 205 ? 32.406 -1.801 22.623 1.00 35.47 205 GLN A C 1
ATOM 1593 O O . GLN A 1 205 ? 31.492 -1.428 23.351 1.00 35.47 205 GLN A O 1
ATOM 1598 N N . ASN A 1 206 ? 33.269 -2.755 22.981 1.00 34.44 206 ASN A N 1
ATOM 1599 C CA . ASN A 1 206 ? 33.535 -3.063 24.379 1.00 34.44 206 ASN A CA 1
ATOM 1600 C C . ASN A 1 206 ? 33.806 -1.734 25.100 1.00 34.44 206 ASN A C 1
ATOM 1602 O O . ASN A 1 206 ? 34.749 -1.039 24.705 1.00 34.44 206 ASN A O 1
ATOM 1606 N N . PRO A 1 207 ? 33.064 -1.369 26.157 1.00 36.22 207 PRO A N 1
ATOM 1607 C CA . PRO A 1 207 ? 33.612 -0.431 27.109 1.00 36.22 207 PRO A CA 1
ATOM 1608 C C . PRO A 1 207 ? 34.825 -1.125 27.726 1.00 36.22 207 PRO A C 1
ATOM 1610 O O . PRO A 1 207 ? 34.711 -2.161 28.380 1.00 36.22 207 PRO A O 1
ATOM 1613 N N . ILE A 1 208 ? 36.005 -0.580 27.438 1.00 40.97 208 ILE A N 1
ATOM 1614 C CA . ILE A 1 208 ? 37.244 -0.908 28.131 1.00 40.97 208 ILE A CA 1
ATOM 1615 C C . ILE A 1 208 ? 36.955 -0.708 29.619 1.00 40.97 208 ILE A C 1
ATOM 1617 O O . ILE A 1 208 ? 36.795 0.420 30.083 1.00 40.97 208 ILE A O 1
ATOM 1621 N N . ALA A 1 209 ? 36.82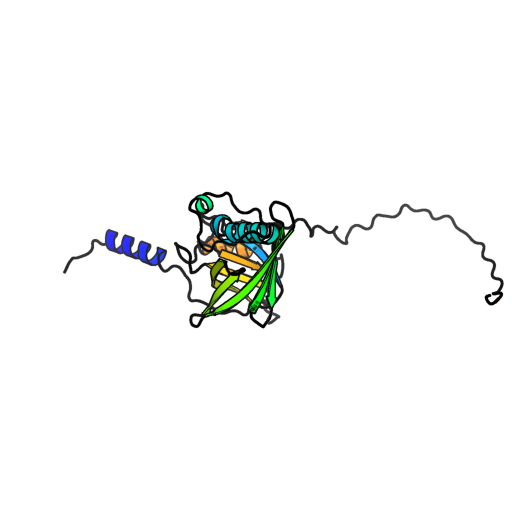8 -1.813 30.352 1.00 36.88 209 ALA A N 1
ATOM 1622 C CA . ALA A 1 209 ? 36.790 -1.779 31.800 1.00 36.88 209 ALA A CA 1
ATOM 1623 C C . ALA A 1 209 ? 38.113 -1.162 32.289 1.00 36.88 209 ALA A C 1
ATOM 1625 O O . ALA A 1 209 ? 39.179 -1.582 31.826 1.00 36.88 209 ALA A O 1
ATOM 1626 N N . PRO A 1 210 ? 38.089 -0.163 33.186 1.00 37.91 210 PRO A N 1
ATOM 1627 C CA . PRO A 1 210 ? 39.316 0.374 33.744 1.00 37.91 210 PRO A CA 1
ATOM 1628 C C . PRO A 1 210 ? 40.025 -0.718 34.552 1.00 37.91 210 PRO A C 1
ATOM 1630 O O . PRO A 1 210 ? 39.447 -1.343 35.441 1.00 37.91 210 PRO A O 1
ATOM 1633 N N . ASN A 1 211 ? 41.290 -0.947 34.201 1.00 38.94 211 ASN A N 1
ATOM 1634 C CA . ASN A 1 211 ? 42.211 -1.835 34.895 1.00 38.94 211 ASN A CA 1
ATOM 1635 C C . ASN A 1 211 ? 42.204 -1.576 36.409 1.00 38.94 211 ASN A C 1
ATOM 1637 O O . ASN A 1 211 ? 42.594 -0.501 36.858 1.00 38.94 211 ASN A O 1
ATOM 1641 N N . ALA A 1 212 ? 41.879 -2.604 37.187 1.00 36.84 212 ALA A N 1
ATOM 1642 C CA . ALA A 1 212 ? 42.291 -2.723 38.579 1.00 36.84 212 ALA A CA 1
ATOM 1643 C C . ALA A 1 212 ? 42.782 -4.158 38.819 1.00 36.84 212 ALA A C 1
ATOM 1645 O O . ALA A 1 212 ? 42.062 -5.018 39.320 1.00 36.84 212 ALA A O 1
ATOM 1646 N N . MET A 1 213 ? 44.023 -4.426 38.401 1.00 35.06 213 MET A N 1
ATOM 1647 C CA . MET A 1 213 ? 44.809 -5.536 38.936 1.00 35.06 213 MET A CA 1
ATOM 1648 C C . MET A 1 213 ? 45.412 -5.103 40.274 1.00 35.06 213 MET A C 1
ATOM 1650 O O . MET A 1 213 ? 46.115 -4.098 40.346 1.00 35.06 213 MET A O 1
ATOM 1654 N N . GLY A 1 214 ? 45.158 -5.897 41.310 1.00 32.84 214 GLY A N 1
ATOM 1655 C CA . GLY A 1 214 ? 45.750 -5.785 42.640 1.00 32.84 214 GLY A CA 1
ATOM 1656 C C . GLY A 1 214 ? 45.180 -6.876 43.547 1.00 32.84 214 GLY A C 1
ATOM 1657 O O . GLY A 1 214 ? 44.232 -6.638 44.282 1.00 32.84 214 GLY A O 1
ATOM 1658 N N . ALA A 1 215 ? 45.700 -8.096 43.402 1.00 33.91 215 ALA A N 1
ATOM 1659 C CA . ALA A 1 215 ? 45.357 -9.305 44.167 1.00 33.91 215 ALA A CA 1
ATOM 1660 C C . ALA A 1 215 ? 45.861 -9.232 45.641 1.00 33.91 215 ALA A C 1
ATOM 1662 O O . ALA A 1 215 ? 46.467 -8.216 45.985 1.00 33.91 215 ALA A O 1
ATOM 1663 N N . PRO A 1 216 ? 45.797 -10.291 46.492 1.00 44.94 216 PRO A N 1
ATOM 1664 C CA . PRO A 1 216 ? 45.065 -11.571 46.423 1.00 44.94 216 PRO A CA 1
ATOM 1665 C C . PRO A 1 216 ? 44.367 -12.006 47.753 1.00 44.94 216 PRO A C 1
ATOM 1667 O O . PRO A 1 216 ? 44.557 -11.420 48.810 1.00 44.94 216 PRO A O 1
ATOM 1670 N N . MET A 1 217 ? 43.624 -13.122 47.661 1.00 37.16 217 MET A N 1
ATOM 1671 C CA . MET A 1 217 ? 43.424 -14.203 48.657 1.00 37.16 217 MET A CA 1
ATOM 1672 C C . MET A 1 217 ? 42.945 -13.900 50.093 1.00 37.16 217 MET A C 1
ATOM 1674 O O . MET A 1 217 ? 43.683 -13.392 50.926 1.00 37.16 217 MET A O 1
ATOM 1678 N N . ASN A 1 218 ? 41.777 -14.463 50.437 1.00 35.88 218 ASN A N 1
ATOM 1679 C CA . ASN A 1 218 ? 41.668 -15.470 51.504 1.00 35.88 218 ASN A CA 1
ATOM 1680 C C . ASN A 1 218 ? 40.306 -16.182 51.443 1.00 35.88 218 ASN A C 1
ATOM 1682 O O . ASN A 1 218 ? 39.261 -15.579 51.670 1.00 35.88 218 ASN A O 1
ATOM 1686 N N . SER A 1 219 ? 40.327 -17.485 51.157 1.00 38.78 219 SER A N 1
ATOM 1687 C CA . SER A 1 219 ? 39.216 -18.390 51.464 1.00 38.78 219 SER A CA 1
ATOM 1688 C C . SER A 1 219 ? 39.388 -18.939 52.878 1.00 38.78 219 SER A C 1
ATOM 1690 O O . SER A 1 219 ? 40.510 -19.241 53.285 1.00 38.78 219 SER A O 1
ATOM 1692 N N . PRO A 1 220 ? 38.275 -19.216 53.566 1.00 42.19 220 PRO A N 1
ATOM 1693 C CA . PRO A 1 220 ? 38.181 -20.489 54.259 1.00 42.19 220 PRO A CA 1
ATOM 1694 C C . PRO A 1 220 ? 36.910 -21.247 53.856 1.00 42.19 220 PRO A C 1
ATOM 1696 O O . PRO A 1 220 ? 35.800 -20.719 53.888 1.00 42.19 220 PRO A O 1
ATOM 1699 N N . MET A 1 221 ? 37.091 -22.521 53.501 1.00 39.12 221 MET A N 1
ATOM 1700 C CA . MET A 1 221 ? 36.058 -23.546 53.662 1.00 39.12 221 MET A CA 1
ATOM 1701 C C . MET A 1 221 ? 35.776 -23.737 55.160 1.00 39.12 221 MET A C 1
ATOM 1703 O O . MET A 1 221 ? 36.726 -23.713 55.935 1.00 39.12 221 MET A O 1
ATOM 1707 N N . ILE A 1 222 ? 34.517 -23.999 55.539 1.00 38.19 222 ILE A N 1
ATOM 1708 C CA . ILE A 1 222 ? 34.094 -25.114 56.418 1.00 38.19 222 ILE A CA 1
ATOM 1709 C C . ILE A 1 222 ? 32.548 -25.199 56.465 1.00 38.19 222 ILE A C 1
ATOM 1711 O O . ILE A 1 222 ? 31.866 -24.288 56.918 1.00 38.19 222 ILE A O 1
ATOM 1715 N N . ASN A 1 223 ? 32.079 -26.349 55.970 1.00 37.53 223 ASN A N 1
ATOM 1716 C CA . ASN A 1 223 ? 30.886 -27.183 56.192 1.00 37.53 223 ASN A CA 1
ATOM 1717 C C . ASN A 1 223 ? 29.430 -26.678 56.353 1.00 37.53 223 ASN A C 1
ATOM 1719 O O . ASN A 1 223 ? 29.151 -25.688 57.022 1.00 37.53 223 ASN A O 1
ATOM 1723 N N . PRO A 1 224 ? 28.468 -27.481 55.833 1.00 47.16 224 PRO A N 1
ATOM 1724 C CA . PRO A 1 224 ? 27.037 -27.231 55.922 1.00 47.16 224 PRO A CA 1
ATOM 1725 C C . PRO A 1 224 ? 26.464 -27.760 57.243 1.00 47.16 224 PRO A C 1
ATOM 1727 O O . PRO A 1 224 ? 26.764 -28.878 57.663 1.00 47.16 224 PRO A O 1
ATOM 1730 N N . ILE A 1 225 ? 25.575 -26.990 57.871 1.00 42.41 225 ILE A N 1
ATOM 1731 C CA . ILE A 1 225 ? 24.693 -27.499 58.924 1.00 42.41 225 ILE A CA 1
ATOM 1732 C C . ILE A 1 225 ? 23.251 -27.350 58.456 1.00 42.41 225 ILE A C 1
ATOM 1734 O O . ILE A 1 225 ? 22.693 -26.262 58.362 1.00 42.41 225 ILE A O 1
ATOM 1738 N N . ILE A 1 226 ? 22.679 -28.513 58.172 1.00 47.62 226 ILE A N 1
ATOM 1739 C CA . ILE A 1 226 ? 21.259 -28.808 58.041 1.00 47.62 226 ILE A CA 1
ATOM 1740 C C . ILE A 1 226 ? 20.550 -28.408 59.341 1.00 47.62 226 ILE A C 1
ATOM 1742 O O . ILE A 1 226 ? 20.939 -28.893 60.404 1.00 47.62 226 ILE A O 1
ATOM 1746 N N . ARG A 1 227 ? 19.458 -27.635 59.263 1.00 40.94 227 ARG A N 1
ATOM 1747 C CA . ARG A 1 227 ? 18.327 -27.782 60.196 1.00 40.94 227 ARG A CA 1
ATOM 1748 C C . ARG A 1 227 ? 16.977 -27.586 59.491 1.00 40.94 227 ARG A C 1
ATOM 1750 O O . ARG A 1 227 ? 16.896 -26.755 58.590 1.00 40.94 227 ARG A O 1
ATOM 1757 N N . PRO A 1 228 ? 15.947 -28.358 59.884 1.00 48.91 228 PRO A N 1
ATOM 1758 C CA . PRO A 1 228 ? 14.618 -28.318 59.288 1.00 48.91 228 PRO A CA 1
ATOM 1759 C C . PRO A 1 228 ? 13.721 -27.250 59.937 1.00 48.91 228 PRO A C 1
ATOM 1761 O O . PRO A 1 228 ? 13.974 -26.824 61.064 1.00 48.91 228 PRO A O 1
ATOM 1764 N N . MET A 1 229 ? 12.666 -26.866 59.207 1.00 45.81 229 MET A N 1
ATOM 1765 C CA . MET A 1 229 ? 11.504 -26.104 59.697 1.00 45.81 229 MET A CA 1
ATOM 1766 C C . MET A 1 229 ? 10.891 -26.759 60.948 1.00 45.81 229 MET A C 1
ATOM 1768 O O . MET A 1 229 ? 10.986 -27.980 61.123 1.00 45.81 229 MET A O 1
ATOM 1772 N N . PRO A 1 230 ? 10.299 -25.948 61.833 1.00 56.09 230 PRO A N 1
ATOM 1773 C CA . PRO A 1 230 ? 8.873 -25.612 61.720 1.00 56.09 230 PRO A CA 1
ATOM 1774 C C . PRO A 1 230 ? 8.592 -24.112 61.590 1.00 56.09 230 PRO A C 1
ATOM 1776 O O . PRO A 1 230 ? 9.321 -23.309 62.213 1.00 56.09 230 PRO A O 1
#

Radius of gyration: 26.44 Å; chains: 1; bounding box: 65×46×105 Å

pLDDT: mean 76.32, std 19.95, range [32.72, 96.94]

Foldseek 3Di:
DDDQPVVNVVVVVVVVCLQPLDDQFDADDPAAKWWFWKWWQVCQLPQVLLLVVVQVCVVVVHDDDLDDDPVSNPDGGWQWARWMWHAHPQQKIKIWTATPPGITIWIWGWDQDPSRKIWIGTPPRDIWIWGWPDWDDDPPDPDTFKTKIATQPDVSGRLIIIIIGPDPPCVVVVQVVCVVSVSADPVIHMDTRYYPVPPPDPPPDDPPDPDDDDDDDDDDDDDDDDDDDD

Organism: NCBI:txid2138241